Protein AF-A0A929SFA1-F1 (afdb_monomer_lite)

Secondary structure (DSSP, 8-state):
-HHHHHHHHHHHHHHHHH--S-HHHHHHHHHHHHHHHHHHHHHHHHSS--HHHHHHHHHHHHHHSGGGSSHHHHHHH-TTHHHHHHHHHHHHGGGG--SHHHHHHHHHHHHHHHGGGGSSSPPPHHHHHHHHHHHHHHTHHHHHHHHHH--SS--S--TT-TT---TT---SSS-HHHHHHHHHHHHHHHHHHHHHHHHHHHHHHTTS----TT-TT--SS---TTHHHHHHHHHHHHHHHHHS--

Sequence (246 aa):
MEERLKLSLERIKEIPSELQVSPQFHRFFSSVSVFFQRSLALYEREGHFRKKEMEGYISEVERSCEKYCFPREAGEENTLGDILSVLLYHSLGIVYETEEVSLCRTAELFISVYLPFLEESLPKRQVLQDILYSHFYDYSVSFFQEWKEKEVPFQLHNPLFPLYAPEGKQSPFFTEEYELAHRNDLALFFGSRFFSHIIQFFEKQEGRESLDPKKPGRSFFYPSSHAICLNAHQTKLLEEFFHGNS

pLDDT: mean 73.37, std 20.56, range [32.91, 97.38]

Structure (mmCIF, N/CA/C/O backbone):
data_AF-A0A929SFA1-F1
#
_entry.id   AF-A0A929SFA1-F1
#
loop_
_atom_site.group_PDB
_atom_site.id
_atom_site.type_symbol
_atom_site.label_atom_id
_atom_site.label_alt_id
_atom_site.label_comp_id
_atom_site.label_asym_id
_atom_site.label_entity_id
_atom_site.label_seq_id
_atom_site.pdbx_PDB_ins_code
_atom_site.Cartn_x
_atom_site.Cartn_y
_atom_site.Cartn_z
_atom_site.occupancy
_atom_site.B_iso_or_equiv
_atom_site.auth_seq_id
_atom_site.auth_comp_id
_atom_site.auth_asym_id
_atom_site.auth_atom_id
_atom_site.pdbx_PDB_model_num
ATOM 1 N N . MET A 1 1 ? -5.886 10.049 -16.200 1.00 68.38 1 MET A N 1
ATOM 2 C CA . MET A 1 1 ? -5.180 9.427 -15.062 1.00 68.38 1 MET A CA 1
ATOM 3 C C . MET A 1 1 ? -4.929 10.471 -13.991 1.00 68.38 1 MET A C 1
ATOM 5 O O . MET A 1 1 ? -5.354 10.242 -12.869 1.00 68.38 1 MET A O 1
ATOM 9 N N . GLU A 1 2 ? -4.454 11.650 -14.390 1.00 71.81 2 GLU A N 1
ATOM 10 C CA . GLU A 1 2 ? -4.258 12.823 -13.526 1.00 71.81 2 GLU A CA 1
ATOM 11 C C . GLU A 1 2 ? -5.480 13.146 -12.650 1.00 71.81 2 GLU A C 1
ATOM 13 O O . GLU A 1 2 ? -5.383 13.274 -11.431 1.00 71.81 2 GLU A O 1
ATOM 18 N N . GLU A 1 3 ? -6.675 13.153 -13.248 1.00 82.25 3 GLU A N 1
ATOM 19 C CA . GLU A 1 3 ? -7.931 13.390 -12.526 1.00 82.25 3 GLU A CA 1
ATOM 20 C C . GLU A 1 3 ? -8.251 12.300 -11.485 1.00 82.25 3 GLU A C 1
ATOM 22 O O . GLU A 1 3 ? -8.740 12.612 -10.402 1.00 82.25 3 GLU A O 1
ATOM 27 N N . ARG A 1 4 ? -7.918 11.029 -11.756 1.00 85.62 4 ARG A N 1
ATOM 28 C CA . ARG A 1 4 ? -8.143 9.918 -10.810 1.00 85.62 4 ARG A CA 1
ATOM 29 C C . ARG A 1 4 ? -7.203 10.005 -9.614 1.00 85.62 4 ARG A C 1
ATOM 31 O O . ARG A 1 4 ? -7.665 9.894 -8.483 1.00 85.62 4 ARG A O 1
ATOM 38 N N . LEU A 1 5 ? -5.913 10.257 -9.850 1.00 86.69 5 LEU A N 1
ATOM 39 C CA . LEU A 1 5 ? -4.944 10.429 -8.767 1.00 86.69 5 LEU A CA 1
ATOM 40 C C . LEU A 1 5 ? -5.327 11.618 -7.880 1.00 86.69 5 LEU A C 1
ATOM 42 O O . LEU A 1 5 ? -5.295 11.510 -6.655 1.00 86.69 5 LEU A O 1
ATOM 46 N N . LYS A 1 6 ? -5.757 12.728 -8.488 1.00 88.06 6 LYS A N 1
ATOM 47 C CA . LYS A 1 6 ? -6.231 13.903 -7.758 1.00 88.06 6 LYS A CA 1
ATOM 48 C C . LYS A 1 6 ? -7.456 13.596 -6.897 1.00 88.06 6 LYS A C 1
ATOM 50 O O . LYS A 1 6 ? -7.473 13.971 -5.730 1.00 88.06 6 LYS A O 1
ATOM 55 N N . LEU A 1 7 ? -8.452 12.890 -7.434 1.00 90.44 7 LEU A N 1
ATOM 56 C CA . LEU A 1 7 ? -9.633 12.473 -6.666 1.00 90.44 7 LEU A CA 1
ATOM 57 C C . LEU A 1 7 ? -9.256 11.566 -5.486 1.00 90.44 7 LEU A C 1
ATOM 59 O O . LEU A 1 7 ? -9.738 11.779 -4.374 1.00 90.44 7 LEU A O 1
ATOM 63 N N . SER A 1 8 ? -8.351 10.607 -5.703 1.00 90.50 8 SER A N 1
ATOM 64 C CA . SER A 1 8 ? -7.813 9.764 -4.631 1.00 90.50 8 SER A CA 1
ATOM 65 C C . SER A 1 8 ? -7.116 10.598 -3.554 1.00 90.50 8 SER A C 1
ATOM 67 O O . SER A 1 8 ? -7.324 10.384 -2.362 1.00 90.50 8 SER A O 1
ATOM 69 N N . LEU A 1 9 ? -6.333 11.601 -3.951 1.00 89.19 9 LEU A N 1
ATOM 70 C CA . LEU A 1 9 ? -5.655 12.503 -3.024 1.00 89.19 9 LEU A CA 1
ATOM 71 C C . LEU A 1 9 ? -6.614 13.371 -2.213 1.00 89.19 9 LEU A C 1
ATOM 73 O O . LEU A 1 9 ? -6.405 13.520 -1.010 1.00 89.19 9 LEU A O 1
ATOM 77 N N . GLU A 1 10 ? -7.653 13.929 -2.835 1.00 92.06 10 GLU A N 1
ATOM 78 C CA . GLU A 1 10 ? -8.679 14.678 -2.102 1.00 92.06 10 GLU A CA 1
ATOM 79 C C . GLU A 1 10 ? -9.362 13.788 -1.063 1.00 92.06 10 GLU A C 1
ATOM 81 O O . GLU A 1 10 ? -9.485 14.188 0.092 1.00 92.06 10 GLU A O 1
ATOM 86 N N . ARG A 1 11 ? -9.673 12.535 -1.413 1.00 93.81 11 ARG A N 1
ATOM 87 C CA . ARG A 1 11 ? -10.218 11.577 -0.447 1.00 93.81 11 ARG A CA 1
ATOM 88 C C . ARG A 1 11 ? -9.243 11.285 0.697 1.00 93.81 11 ARG A C 1
ATOM 90 O O . ARG A 1 11 ? -9.639 11.290 1.858 1.00 93.81 11 ARG A O 1
ATOM 97 N N . ILE A 1 12 ? -7.962 11.064 0.394 1.00 93.00 12 ILE A N 1
ATOM 98 C CA . ILE A 1 12 ? -6.921 10.787 1.400 1.00 93.00 12 ILE A CA 1
ATOM 99 C C . ILE A 1 12 ? -6.730 11.964 2.373 1.00 93.00 12 ILE A C 1
ATOM 101 O O . ILE A 1 12 ? -6.379 11.752 3.537 1.00 93.00 12 ILE A O 1
ATOM 105 N N . LYS A 1 13 ? -6.964 13.208 1.936 1.00 92.19 13 LYS A N 1
ATOM 106 C CA . LYS A 1 13 ? -6.874 14.395 2.806 1.00 92.19 13 LYS A CA 1
ATOM 107 C C . LYS A 1 13 ? -7.897 14.390 3.936 1.00 92.19 13 LYS A C 1
ATOM 109 O O . LYS A 1 13 ? -7.599 14.910 5.009 1.00 92.19 13 LYS A O 1
ATOM 114 N N . GLU A 1 14 ? -9.065 13.802 3.714 1.00 91.12 14 GLU A N 1
ATOM 115 C CA . GLU A 1 14 ? -10.170 13.797 4.677 1.00 91.12 14 GLU A CA 1
ATOM 116 C C . GLU A 1 14 ? -9.963 12.754 5.792 1.00 91.12 14 GLU A C 1
ATOM 118 O O . GLU A 1 14 ? -10.364 12.979 6.938 1.00 91.12 14 GLU A O 1
ATOM 123 N N . ILE A 1 15 ? -9.239 11.666 5.503 1.00 91.19 15 ILE A N 1
ATOM 124 C CA . ILE A 1 15 ? -9.066 10.489 6.378 1.00 91.19 15 ILE A CA 1
ATOM 125 C C . ILE A 1 15 ? -8.660 10.821 7.824 1.00 91.19 15 ILE A C 1
ATOM 127 O O . ILE A 1 15 ? -9.294 10.293 8.746 1.00 91.19 15 ILE A O 1
ATOM 131 N N . PRO A 1 16 ? -7.658 11.690 8.093 1.00 86.75 16 PRO A N 1
ATOM 132 C CA . PRO A 1 16 ? -7.252 11.980 9.469 1.00 86.75 16 PRO A CA 1
ATOM 133 C C . PRO A 1 16 ? -8.372 12.571 10.338 1.00 86.75 16 PRO A C 1
ATOM 135 O O . PRO A 1 16 ? -8.321 12.453 11.565 1.00 86.75 16 PRO A O 1
ATOM 138 N N . SER A 1 17 ? -9.374 13.202 9.713 1.00 84.62 17 SER A N 1
ATOM 139 C CA . SER A 1 17 ? -10.497 13.858 10.390 1.00 84.62 17 SER A CA 1
ATOM 140 C C . SER A 1 17 ? -11.717 12.952 10.620 1.00 84.62 17 SER A C 1
ATOM 142 O O . SER A 1 17 ? -12.538 13.260 11.482 1.00 84.62 17 SER A O 1
ATOM 144 N N . GLU A 1 18 ? -11.815 11.820 9.918 1.00 81.88 18 GLU A N 1
ATOM 145 C CA . GLU A 1 18 ? -13.029 10.986 9.869 1.00 81.88 18 GLU A CA 1
ATOM 146 C C . GLU A 1 18 ? -13.031 9.805 10.850 1.00 81.88 18 GLU A C 1
ATOM 148 O O . GLU A 1 18 ? -14.078 9.407 11.359 1.00 81.88 18 GLU A O 1
ATOM 153 N N . LEU A 1 19 ? -11.865 9.232 11.151 1.00 65.12 19 LEU A N 1
ATOM 154 C CA . LEU A 1 19 ? -11.740 7.992 11.930 1.00 65.12 19 LEU A CA 1
ATOM 155 C C . LEU A 1 19 ? -11.871 8.221 13.458 1.00 65.12 19 LEU A C 1
ATOM 157 O O . LEU A 1 19 ? -10.946 7.984 14.225 1.00 65.12 19 LEU A O 1
ATOM 161 N N . GLN A 1 20 ? -13.029 8.668 13.942 1.00 58.56 20 GLN A N 1
ATOM 162 C CA . GLN A 1 20 ? -13.264 8.885 15.386 1.00 58.56 20 GLN A CA 1
ATOM 163 C C . GLN A 1 20 ? -13.655 7.599 16.154 1.00 58.56 20 GLN A C 1
ATOM 165 O O . GLN A 1 20 ? -13.614 7.581 17.382 1.00 58.56 20 GLN A O 1
ATOM 170 N N . VAL A 1 21 ? -14.022 6.511 15.460 1.00 53.97 21 VAL A N 1
ATOM 171 C CA . VAL A 1 21 ? -14.708 5.342 16.063 1.00 53.97 21 VAL A CA 1
ATOM 172 C C . VAL A 1 21 ? -13.756 4.211 16.498 1.00 53.97 21 VAL A C 1
ATOM 174 O O . VAL A 1 21 ? -14.087 3.440 17.397 1.00 53.97 21 VAL A O 1
ATOM 177 N N . SER A 1 22 ? -12.539 4.122 15.943 1.00 63.66 22 SER A N 1
ATOM 178 C CA . SER A 1 22 ? -11.557 3.085 16.314 1.00 63.66 22 SER A CA 1
ATOM 179 C C . SER A 1 22 ? -10.136 3.652 16.456 1.00 63.66 22 SER A C 1
ATOM 181 O O . SER A 1 22 ? -9.403 3.749 15.465 1.00 63.66 22 SER A O 1
ATOM 183 N N . PRO A 1 23 ? -9.695 3.994 17.685 1.00 68.94 23 PRO A N 1
ATOM 184 C CA . PRO A 1 23 ? -8.387 4.613 17.921 1.00 68.94 23 PRO A CA 1
ATOM 185 C C . PRO A 1 23 ? -7.203 3.779 17.412 1.00 68.94 23 PRO A C 1
ATOM 187 O O . PRO A 1 23 ? -6.180 4.332 17.010 1.00 68.94 23 PRO A O 1
ATOM 190 N N . GLN A 1 24 ? -7.340 2.446 17.405 1.00 74.44 24 GLN A N 1
ATOM 191 C CA . GLN A 1 24 ? -6.259 1.536 17.013 1.00 74.44 24 GLN A CA 1
ATOM 192 C C . GLN A 1 24 ? -5.923 1.607 15.516 1.00 74.44 24 GLN A C 1
ATOM 194 O O . GLN A 1 24 ? -4.755 1.490 15.146 1.00 74.44 24 GLN A O 1
ATOM 199 N N . PHE A 1 25 ? -6.929 1.819 14.662 1.00 87.81 25 PHE A N 1
ATOM 200 C CA . PHE A 1 25 ? -6.758 1.922 13.211 1.00 87.81 25 PHE A CA 1
ATOM 201 C C . PHE A 1 25 ? -6.671 3.380 12.747 1.00 87.81 25 PHE A C 1
ATOM 203 O O . PHE A 1 25 ? -6.031 3.651 11.732 1.00 87.81 25 PHE A O 1
ATOM 210 N N . HIS A 1 26 ? -7.222 4.328 13.523 1.00 88.06 26 HIS A N 1
ATOM 211 C CA . HIS A 1 26 ? -7.073 5.770 13.277 1.00 88.06 26 HIS A CA 1
ATOM 212 C C . HIS A 1 26 ? -5.614 6.169 13.095 1.00 88.06 26 HIS A C 1
ATOM 214 O O . HIS A 1 26 ? -5.284 6.811 12.098 1.00 88.06 26 HIS A O 1
ATOM 220 N N . ARG A 1 27 ? -4.729 5.736 14.004 1.00 91.12 27 ARG A N 1
ATOM 221 C CA . ARG A 1 27 ? -3.300 6.065 13.923 1.00 91.12 27 ARG A CA 1
ATOM 222 C C . ARG A 1 27 ? -2.673 5.556 12.626 1.00 91.12 27 ARG A C 1
ATOM 224 O O . ARG A 1 27 ? -1.988 6.323 11.961 1.00 91.12 27 ARG A O 1
ATOM 231 N N . PHE A 1 28 ? -2.952 4.307 12.252 1.00 94.12 28 PHE A N 1
ATOM 232 C CA . PHE A 1 28 ? -2.443 3.700 11.021 1.00 94.12 28 PHE A CA 1
ATOM 233 C C . PHE A 1 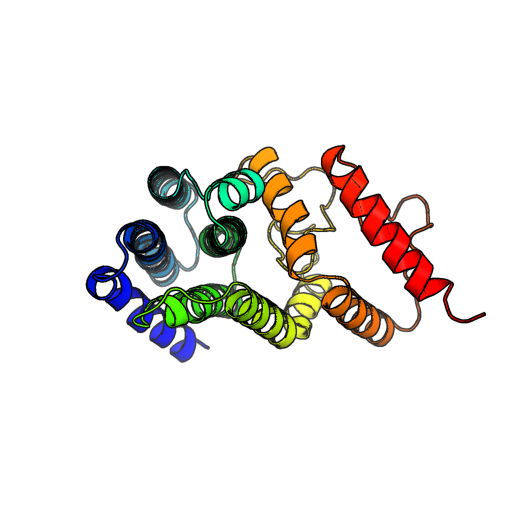28 ? -2.866 4.502 9.784 1.00 94.12 28 PHE A C 1
ATOM 235 O O . PHE A 1 28 ? -2.023 5.039 9.065 1.00 94.12 28 PHE A O 1
ATOM 242 N N . PHE A 1 29 ? -4.176 4.650 9.568 1.00 95.31 29 PHE A N 1
ATOM 243 C CA . PHE A 1 29 ? -4.696 5.312 8.373 1.00 95.31 29 PHE A CA 1
ATOM 244 C C . PHE A 1 29 ? -4.333 6.798 8.338 1.00 95.31 29 PHE A C 1
ATOM 246 O O . PHE A 1 29 ? -4.004 7.314 7.274 1.00 95.31 29 PHE A O 1
ATOM 253 N N . SER A 1 30 ? -4.304 7.484 9.483 1.00 94.00 30 SER A N 1
ATOM 254 C CA . SER A 1 30 ? -3.878 8.887 9.547 1.00 94.00 30 SER A CA 1
ATOM 255 C C . SER A 1 30 ? -2.407 9.051 9.175 1.00 94.00 30 SER A C 1
ATOM 257 O O . SER A 1 30 ? -2.076 9.913 8.361 1.00 94.00 30 SER A O 1
ATOM 259 N N . SER A 1 31 ? -1.520 8.216 9.727 1.00 95.38 31 SER A N 1
ATOM 260 C CA . SER A 1 31 ? -0.085 8.273 9.431 1.00 95.38 31 SER A CA 1
ATOM 261 C C . SER A 1 31 ? 0.205 7.992 7.959 1.00 95.38 31 SER A C 1
ATOM 263 O O . SER A 1 31 ? 0.943 8.751 7.330 1.00 95.38 31 SER A O 1
ATOM 265 N N . VAL A 1 32 ? -0.423 6.963 7.388 1.00 97.06 32 VAL A N 1
ATOM 266 C CA . VAL A 1 32 ? -0.256 6.626 5.968 1.00 97.06 32 VAL A CA 1
ATOM 267 C C . VAL A 1 32 ? -0.870 7.704 5.060 1.00 97.06 32 VAL A C 1
ATOM 269 O O . VAL A 1 32 ? -0.273 8.073 4.051 1.00 97.06 32 VAL A O 1
ATOM 272 N N . SER A 1 33 ? -1.999 8.306 5.446 1.00 96.56 33 SER A N 1
ATOM 273 C CA . SER A 1 33 ? -2.608 9.412 4.688 1.00 96.56 33 SER A CA 1
ATOM 274 C C . SER A 1 33 ? -1.708 10.644 4.634 1.00 96.56 33 SER A C 1
ATOM 276 O O . SER A 1 33 ? -1.520 11.232 3.570 1.00 96.56 33 SER A O 1
ATOM 278 N N . VAL A 1 34 ? -1.106 11.022 5.766 1.00 95.88 34 VAL A N 1
ATOM 279 C CA . VAL A 1 34 ? -0.142 12.132 5.825 1.00 95.88 34 VAL A CA 1
ATOM 280 C C . VAL A 1 34 ? 1.085 11.832 4.963 1.00 95.88 34 VAL A C 1
ATOM 282 O O . VAL A 1 34 ? 1.593 12.730 4.288 1.00 95.88 34 VAL A O 1
ATOM 285 N N . PHE A 1 35 ? 1.541 10.579 4.940 1.00 97.31 35 PHE A N 1
ATOM 286 C CA . PHE A 1 35 ? 2.622 10.151 4.061 1.00 97.31 35 PHE A CA 1
ATOM 287 C C . PHE A 1 35 ? 2.272 10.326 2.583 1.00 97.31 35 PHE A C 1
ATOM 289 O O . PHE A 1 35 ? 3.045 10.965 1.868 1.00 97.31 35 PHE A O 1
ATOM 296 N N . PHE A 1 36 ? 1.106 9.856 2.130 1.00 97.00 36 PHE A N 1
ATOM 297 C CA . PHE A 1 36 ? 0.664 10.066 0.747 1.00 97.00 36 PHE A CA 1
ATOM 298 C C . PHE A 1 36 ? 0.592 11.551 0.396 1.00 97.00 36 PHE A C 1
ATOM 300 O O . PHE A 1 36 ? 1.128 11.959 -0.631 1.00 97.00 36 PHE A O 1
ATOM 307 N N . GLN A 1 37 ? 0.002 12.372 1.269 1.00 95.06 37 GLN A N 1
ATOM 308 C CA . GLN A 1 37 ? -0.114 13.814 1.043 1.00 95.06 37 GLN A CA 1
ATOM 309 C C . GLN A 1 37 ? 1.255 14.479 0.857 1.00 95.06 37 GLN A C 1
ATOM 311 O O . GLN A 1 37 ? 1.444 15.248 -0.084 1.00 95.06 37 GLN A O 1
ATOM 316 N N . ARG A 1 38 ? 2.228 14.179 1.727 1.00 95.62 38 ARG A N 1
ATOM 317 C CA . ARG A 1 38 ? 3.574 14.772 1.645 1.00 95.62 38 ARG A CA 1
ATOM 318 C C . ARG A 1 38 ? 4.359 14.259 0.443 1.00 95.62 38 ARG A C 1
ATOM 320 O O . ARG A 1 38 ? 5.003 15.047 -0.245 1.00 95.62 38 ARG A O 1
ATOM 327 N N . SER A 1 39 ? 4.294 12.956 0.193 1.00 94.50 39 SER A N 1
ATOM 328 C CA . SER A 1 39 ? 5.063 12.298 -0.866 1.00 94.50 39 SER A CA 1
ATOM 329 C C . SER A 1 39 ? 4.555 12.700 -2.244 1.00 94.50 39 SER A C 1
ATOM 331 O O . SER A 1 39 ? 5.342 13.066 -3.110 1.00 94.50 39 SER A O 1
ATOM 333 N N . LEU A 1 40 ? 3.238 12.713 -2.448 1.00 92.06 40 LEU A N 1
ATOM 334 C CA . LEU A 1 40 ? 2.656 13.059 -3.741 1.00 92.06 40 LEU A CA 1
ATOM 335 C C . LEU A 1 40 ? 2.708 14.566 -4.015 1.00 92.06 40 LEU A C 1
ATOM 337 O O . LEU A 1 40 ? 2.936 14.944 -5.156 1.00 92.06 40 LEU A O 1
ATOM 341 N N . ALA A 1 41 ? 2.638 15.427 -2.992 1.00 92.56 41 ALA A N 1
ATOM 342 C CA . ALA A 1 41 ? 2.927 16.854 -3.168 1.00 92.56 41 ALA A CA 1
ATOM 343 C C . ALA A 1 41 ? 4.399 17.114 -3.551 1.00 92.56 41 ALA A C 1
ATOM 345 O O . ALA A 1 41 ? 4.697 18.048 -4.297 1.00 92.56 41 ALA A O 1
ATOM 346 N N . LEU A 1 42 ? 5.334 16.301 -3.041 1.00 92.12 42 LEU A N 1
ATOM 347 C CA . LEU A 1 42 ? 6.735 16.336 -3.468 1.00 92.12 42 LEU A CA 1
ATOM 348 C C . LEU A 1 42 ? 6.865 15.903 -4.934 1.00 92.12 42 LEU A C 1
ATOM 350 O O . LEU A 1 42 ? 7.499 16.611 -5.714 1.00 92.12 42 LEU A O 1
ATOM 354 N N . TYR A 1 43 ? 6.229 14.791 -5.307 1.00 90.19 43 TYR A N 1
ATOM 355 C CA . TYR A 1 43 ? 6.231 14.284 -6.678 1.00 90.19 43 TYR A CA 1
ATOM 356 C C . TYR A 1 43 ? 5.589 15.272 -7.663 1.00 90.19 43 TYR A C 1
ATOM 358 O O . TYR A 1 43 ? 6.180 15.551 -8.696 1.00 90.19 43 TYR A O 1
ATOM 366 N N . GLU A 1 44 ? 4.444 15.877 -7.340 1.00 89.69 44 GLU A N 1
ATOM 367 C CA . GLU A 1 44 ? 3.777 16.878 -8.191 1.00 89.69 44 GLU A CA 1
ATOM 368 C C . GLU A 1 44 ? 4.665 18.110 -8.427 1.00 89.69 44 GLU A C 1
ATOM 370 O O . GLU A 1 44 ? 4.738 18.638 -9.536 1.00 89.69 44 GLU A O 1
ATOM 375 N N . ARG A 1 45 ? 5.392 18.552 -7.393 1.00 89.81 45 ARG A N 1
ATOM 376 C CA . ARG A 1 45 ? 6.297 19.703 -7.496 1.00 89.81 45 ARG A CA 1
ATOM 377 C C . ARG A 1 45 ? 7.569 19.395 -8.290 1.00 89.81 45 ARG A C 1
ATOM 379 O O . ARG A 1 45 ? 8.111 20.301 -8.921 1.00 89.81 45 ARG A O 1
ATOM 386 N N . GLU A 1 46 ? 8.095 18.175 -8.197 1.00 89.88 46 GLU A N 1
ATOM 387 C CA . GLU A 1 46 ? 9.469 17.859 -8.627 1.00 89.88 46 GLU A CA 1
ATOM 388 C C . GLU A 1 46 ? 9.560 16.799 -9.734 1.00 89.88 46 GLU A C 1
ATOM 390 O O . GLU A 1 46 ? 10.630 16.604 -10.311 1.00 89.88 46 GLU A O 1
ATOM 395 N N . GLY A 1 47 ? 8.463 16.113 -10.045 1.00 86.50 47 GLY A N 1
ATOM 396 C CA . GLY A 1 47 ? 8.381 15.009 -11.007 1.00 86.50 47 GLY A CA 1
ATOM 397 C C . GLY A 1 47 ? 9.065 13.713 -10.557 1.00 86.50 47 GLY A C 1
ATOM 398 O O . GLY A 1 47 ? 9.118 12.757 -11.324 1.00 86.50 47 GLY A O 1
ATOM 399 N N . HIS A 1 48 ? 9.637 13.673 -9.350 1.00 86.00 48 HIS A N 1
ATOM 400 C CA . HIS A 1 48 ? 10.322 12.506 -8.794 1.00 86.00 48 HIS A CA 1
ATOM 401 C C . HIS A 1 48 ? 10.389 12.573 -7.264 1.00 86.00 48 HIS A C 1
ATOM 403 O O . HIS A 1 48 ? 10.262 13.640 -6.660 1.00 86.00 48 HIS A O 1
ATOM 409 N N . PHE A 1 49 ? 10.637 11.428 -6.627 1.00 88.88 49 PHE A N 1
ATOM 410 C CA . PHE A 1 49 ? 10.879 11.362 -5.189 1.00 88.88 49 PHE A CA 1
ATOM 411 C C . PHE A 1 49 ? 12.338 11.663 -4.845 1.00 88.88 49 PHE A C 1
ATOM 413 O O . PHE A 1 49 ? 13.265 11.104 -5.435 1.00 88.88 49 PHE A O 1
ATOM 420 N N . ARG A 1 50 ? 12.556 12.500 -3.825 1.00 89.75 50 ARG A N 1
ATOM 421 C CA . ARG A 1 50 ? 13.891 12.742 -3.269 1.00 89.75 50 ARG A CA 1
ATOM 422 C C . ARG A 1 50 ? 14.182 11.782 -2.129 1.00 89.75 50 ARG A C 1
ATOM 424 O O . ARG A 1 50 ? 13.432 11.713 -1.158 1.00 89.75 50 ARG A O 1
ATOM 431 N N . LYS A 1 51 ? 15.311 11.076 -2.232 1.00 89.50 51 LYS A N 1
ATOM 432 C CA . LYS A 1 51 ? 15.666 9.997 -1.305 1.00 89.50 51 LYS A CA 1
ATOM 433 C C . LYS A 1 51 ? 15.621 10.429 0.166 1.00 89.50 51 LYS A C 1
ATOM 435 O O . LYS A 1 51 ? 14.950 9.787 0.961 1.00 89.50 51 LYS A O 1
ATOM 440 N N . LYS A 1 52 ? 16.291 11.533 0.509 1.00 93.06 52 LYS A N 1
ATOM 441 C CA . LYS A 1 52 ? 16.427 12.004 1.896 1.00 93.06 52 LYS A CA 1
ATOM 442 C C . LYS A 1 52 ? 15.080 12.365 2.534 1.00 93.06 52 LYS A C 1
ATOM 444 O O . LYS A 1 52 ? 14.843 12.061 3.699 1.00 93.06 52 LYS A O 1
ATOM 449 N N . GLU A 1 53 ? 14.207 13.033 1.787 1.00 95.12 53 GLU A N 1
ATOM 450 C CA . GLU A 1 53 ? 12.859 13.371 2.240 1.00 95.12 53 GLU A CA 1
ATOM 451 C C . GLU A 1 53 ? 12.014 12.118 2.441 1.00 95.12 53 GLU A C 1
ATOM 453 O O . GLU A 1 53 ? 11.376 11.981 3.484 1.00 95.12 53 GLU A O 1
ATOM 458 N N . MET A 1 54 ? 12.060 11.190 1.483 1.00 94.75 54 MET A N 1
ATOM 459 C CA . MET A 1 54 ? 11.316 9.938 1.573 1.00 94.75 54 MET A CA 1
ATOM 460 C C . MET A 1 54 ? 11.785 9.062 2.733 1.00 94.75 54 MET A C 1
ATOM 462 O O . MET A 1 54 ? 10.939 8.545 3.451 1.00 94.75 54 MET A O 1
ATOM 466 N N . GLU A 1 55 ? 13.093 8.951 2.988 1.00 94.25 55 GLU A N 1
ATOM 467 C CA . GLU A 1 55 ? 13.627 8.255 4.172 1.00 94.25 55 GLU A CA 1
ATOM 468 C C . GLU A 1 55 ? 13.060 8.842 5.474 1.00 94.25 55 GLU A C 1
ATOM 470 O O . GLU A 1 55 ? 12.673 8.103 6.383 1.00 94.25 55 GLU A O 1
ATOM 475 N N . GLY A 1 56 ? 12.962 10.174 5.553 1.00 96.75 56 GLY A N 1
ATOM 476 C CA . GLY A 1 56 ? 12.350 10.864 6.686 1.00 96.75 56 GLY A CA 1
ATOM 477 C C . GLY A 1 56 ? 10.861 10.544 6.835 1.00 96.75 56 GLY A C 1
ATOM 478 O O . GLY A 1 56 ? 10.415 10.191 7.926 1.00 96.75 56 GLY A O 1
ATOM 479 N N . TYR A 1 57 ? 10.098 10.619 5.742 1.00 97.38 57 TYR A N 1
ATOM 480 C CA . TYR A 1 57 ? 8.663 10.325 5.754 1.00 97.38 57 TYR A CA 1
ATOM 481 C C . TYR A 1 57 ? 8.378 8.854 6.081 1.00 97.38 57 TYR A C 1
ATOM 483 O O . TYR A 1 57 ? 7.502 8.585 6.898 1.00 97.38 57 TYR A O 1
ATOM 491 N N . ILE A 1 58 ? 9.146 7.918 5.517 1.00 96.12 58 ILE A N 1
ATOM 492 C CA . ILE A 1 58 ? 9.066 6.483 5.823 1.00 96.12 58 ILE A CA 1
ATOM 493 C C . ILE A 1 58 ? 9.327 6.253 7.313 1.00 96.12 58 ILE A C 1
ATOM 495 O O . ILE A 1 58 ? 8.480 5.680 7.994 1.00 96.12 58 ILE A O 1
ATOM 499 N N . SER A 1 59 ? 10.429 6.790 7.847 1.00 96.12 59 SER A N 1
ATOM 500 C CA . SER A 1 59 ? 10.801 6.616 9.260 1.00 96.12 59 SER A CA 1
ATOM 501 C C . SER A 1 59 ? 9.725 7.125 10.230 1.00 96.12 59 SER A C 1
ATOM 503 O O . SER A 1 59 ? 9.530 6.569 11.314 1.00 96.12 59 SER A O 1
ATOM 505 N N . GLU A 1 60 ? 9.028 8.210 9.878 1.00 96.88 60 GLU A N 1
ATOM 506 C CA . GLU A 1 60 ? 7.910 8.737 10.670 1.00 96.88 60 GLU A CA 1
ATOM 507 C C . GLU A 1 60 ? 6.698 7.795 10.668 1.00 96.88 60 GLU A C 1
ATOM 509 O O . GLU A 1 60 ? 6.073 7.591 11.719 1.00 96.88 60 GLU A O 1
ATOM 514 N N . VAL A 1 61 ? 6.371 7.211 9.511 1.00 96.62 61 VAL A N 1
ATOM 515 C CA . VAL A 1 61 ? 5.259 6.262 9.383 1.00 96.62 61 VAL A CA 1
ATOM 516 C C . VAL A 1 61 ? 5.582 4.951 10.080 1.00 96.62 61 VAL A C 1
ATOM 518 O O . VAL A 1 61 ? 4.751 4.495 10.860 1.00 96.62 61 VAL A O 1
ATOM 521 N N . GLU A 1 62 ? 6.769 4.381 9.871 1.00 94.50 62 GLU A N 1
ATOM 522 C CA . GLU A 1 62 ? 7.197 3.130 10.510 1.00 94.50 62 GLU A CA 1
ATOM 523 C C . GLU A 1 62 ? 7.151 3.245 12.034 1.00 94.50 62 GLU A C 1
ATOM 525 O O . GLU A 1 62 ? 6.587 2.389 12.705 1.00 94.50 62 GLU A O 1
ATOM 530 N N . ARG A 1 63 ? 7.625 4.363 12.600 1.00 95.31 63 ARG A N 1
ATOM 531 C CA . ARG A 1 63 ? 7.502 4.619 14.045 1.00 95.31 63 ARG A CA 1
ATOM 532 C C . ARG A 1 63 ? 6.045 4.736 14.497 1.00 95.31 63 ARG A C 1
ATOM 534 O O . ARG A 1 63 ? 5.698 4.389 15.624 1.00 95.31 63 ARG A O 1
ATOM 541 N N . SER A 1 64 ? 5.181 5.286 13.650 1.00 93.94 64 SER A N 1
ATOM 542 C CA . SER A 1 64 ? 3.762 5.446 13.974 1.00 93.94 64 SER A CA 1
ATOM 543 C C . SER A 1 64 ? 2.969 4.148 13.836 1.00 93.94 64 SER A C 1
ATOM 545 O O . SER A 1 64 ? 1.969 3.972 14.533 1.00 93.94 64 SER A O 1
ATOM 547 N N . CYS A 1 65 ? 3.439 3.250 12.975 1.00 94.44 65 CYS A N 1
ATOM 548 C CA . CYS A 1 65 ? 2.801 1.999 12.592 1.00 94.44 65 CYS A CA 1
ATOM 549 C C . CYS A 1 65 ? 3.656 0.784 12.976 1.00 94.44 65 CYS A C 1
ATOM 551 O O . CYS A 1 65 ? 3.546 -0.243 12.321 1.00 94.44 65 CYS A O 1
ATOM 553 N N . GLU A 1 66 ? 4.477 0.880 14.029 1.00 94.12 66 GLU A N 1
ATOM 554 C CA . GLU A 1 66 ? 5.507 -0.120 14.372 1.00 94.12 66 GLU A CA 1
ATOM 555 C C . GLU A 1 66 ? 4.960 -1.556 14.447 1.00 94.12 66 GLU A C 1
ATOM 557 O O . GLU A 1 66 ? 5.587 -2.501 13.979 1.00 94.12 66 GLU A O 1
ATOM 562 N N . LYS A 1 67 ? 3.728 -1.697 14.945 1.00 93.19 67 LYS A N 1
ATOM 563 C CA . LYS A 1 67 ? 2.996 -2.964 15.087 1.00 93.19 67 LYS A CA 1
ATOM 564 C C . LYS A 1 67 ? 2.582 -3.610 13.766 1.00 93.19 67 LYS A C 1
ATOM 566 O O . LYS A 1 67 ? 2.144 -4.750 13.757 1.00 93.19 67 LYS A O 1
ATOM 571 N N . TYR A 1 68 ? 2.663 -2.863 12.672 1.00 93.00 68 TYR A N 1
ATOM 572 C CA . TYR A 1 68 ? 2.292 -3.276 11.323 1.00 93.00 68 TYR A CA 1
ATOM 573 C C . TYR A 1 68 ? 3.513 -3.338 10.398 1.00 93.00 68 TYR A C 1
ATOM 575 O O . TYR A 1 68 ? 3.360 -3.601 9.210 1.00 93.00 68 TYR A O 1
ATOM 583 N N . CYS A 1 69 ? 4.727 -3.093 10.903 1.00 91.69 69 CYS A N 1
ATOM 584 C CA . CYS A 1 69 ? 5.935 -3.146 10.081 1.00 91.69 69 CYS A CA 1
ATOM 585 C C . CYS A 1 69 ? 6.304 -4.566 9.654 1.00 91.69 69 CYS A C 1
ATOM 587 O O . CYS A 1 69 ? 7.041 -4.704 8.691 1.00 91.69 69 CYS A O 1
ATOM 589 N N . PHE A 1 70 ? 5.822 -5.602 10.341 1.00 88.50 70 PHE A N 1
ATOM 590 C CA . PHE A 1 70 ? 6.065 -6.982 9.941 1.00 88.50 70 PHE A CA 1
ATOM 591 C C . PHE A 1 70 ? 4.764 -7.789 9.992 1.00 88.50 70 PHE A C 1
ATOM 593 O O . PHE A 1 70 ? 4.064 -7.759 11.009 1.00 88.50 70 PHE A O 1
ATOM 600 N N . PRO A 1 71 ? 4.405 -8.481 8.899 1.00 85.00 71 PRO A N 1
ATOM 601 C CA . PRO A 1 71 ? 3.063 -9.029 8.724 1.00 85.00 71 PRO A CA 1
ATOM 602 C C . PRO A 1 71 ? 2.746 -10.175 9.684 1.00 85.00 71 PRO A C 1
ATOM 604 O O . PRO A 1 71 ? 1.629 -10.237 10.202 1.00 85.00 71 PRO A O 1
ATOM 607 N N . ARG A 1 72 ? 3.725 -11.024 10.009 1.00 83.19 72 ARG A N 1
ATOM 608 C CA . ARG A 1 72 ? 3.554 -12.106 10.983 1.00 83.19 72 ARG A CA 1
ATOM 609 C C . ARG A 1 72 ? 3.209 -11.568 12.371 1.00 83.19 72 ARG A C 1
ATOM 611 O O . ARG A 1 72 ? 2.189 -11.949 12.940 1.00 83.19 72 ARG A O 1
ATOM 618 N N . GLU A 1 73 ? 4.051 -10.693 12.904 1.00 86.50 73 GLU A N 1
ATOM 619 C CA . GLU A 1 73 ? 3.895 -10.082 14.223 1.00 86.50 73 GLU A CA 1
ATOM 620 C C . GLU A 1 73 ? 2.578 -9.298 14.292 1.00 86.50 73 GLU A C 1
ATOM 622 O O . GLU A 1 73 ? 1.817 -9.425 15.252 1.00 86.50 73 GLU A O 1
ATOM 627 N N . ALA A 1 74 ? 2.253 -8.562 13.226 1.00 89.94 74 ALA A N 1
ATOM 628 C CA . ALA A 1 74 ? 1.003 -7.824 13.121 1.00 89.94 74 ALA A CA 1
ATOM 629 C C . ALA A 1 74 ? -0.227 -8.748 13.160 1.00 89.94 74 ALA A C 1
ATOM 631 O O . ALA A 1 74 ? -1.217 -8.421 13.817 1.00 89.94 74 ALA A O 1
ATOM 632 N N . GLY A 1 75 ? -0.168 -9.898 12.481 1.00 86.44 75 GLY A N 1
ATOM 633 C CA . GLY A 1 75 ? -1.221 -10.918 12.477 1.00 86.44 75 GLY A CA 1
ATOM 634 C C . GLY A 1 75 ? -1.400 -11.629 13.821 1.00 86.44 75 GLY A C 1
ATOM 635 O O . GLY A 1 75 ? -2.523 -11.987 14.185 1.00 86.44 75 GLY A O 1
ATOM 636 N N . GLU A 1 76 ? -0.312 -11.8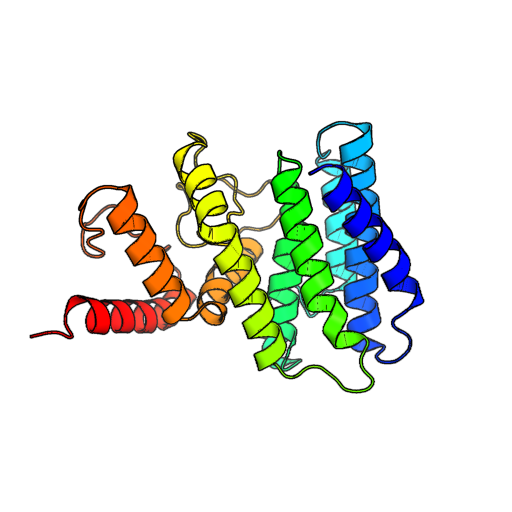14 14.573 1.00 85.56 76 GLU A N 1
ATOM 637 C CA . GLU A 1 76 ? -0.337 -12.369 15.932 1.00 85.56 76 GLU A CA 1
ATOM 638 C C . GLU A 1 76 ? -0.990 -11.389 16.930 1.00 85.56 76 GLU A C 1
ATOM 640 O O . GLU A 1 76 ? -1.742 -11.817 17.809 1.00 85.56 76 GLU A O 1
ATOM 645 N N . GLU A 1 77 ? -0.772 -10.077 16.773 1.00 87.00 77 GLU A N 1
ATOM 646 C CA . GLU A 1 77 ? -1.406 -9.043 17.609 1.00 87.00 77 GLU A CA 1
ATOM 647 C C . GLU A 1 77 ? -2.860 -8.733 17.217 1.00 87.00 77 GLU A C 1
ATOM 649 O O . GLU A 1 77 ? -3.687 -8.408 18.076 1.00 87.00 77 GLU A O 1
ATOM 654 N N . ASN A 1 78 ? -3.180 -8.771 15.922 1.00 86.38 78 ASN A N 1
ATOM 655 C CA . ASN A 1 78 ? -4.464 -8.341 15.379 1.00 86.38 78 ASN A CA 1
ATOM 656 C C . ASN A 1 78 ? -4.857 -9.204 14.175 1.00 86.38 78 ASN A C 1
ATOM 658 O O . ASN A 1 78 ? -4.099 -9.351 13.224 1.00 86.38 78 ASN A O 1
ATOM 662 N N . THR A 1 79 ? -6.097 -9.694 14.147 1.00 87.31 79 THR A N 1
ATOM 663 C CA . THR A 1 79 ? -6.602 -10.572 13.074 1.00 87.31 79 THR A CA 1
ATOM 664 C C . THR A 1 79 ? -6.647 -9.932 11.679 1.00 87.31 79 THR A C 1
ATOM 666 O O . THR A 1 79 ? -6.837 -10.642 10.686 1.00 87.31 79 THR A O 1
ATOM 669 N N . LEU A 1 80 ? -6.509 -8.606 11.598 1.00 90.25 80 LEU A N 1
ATOM 670 C CA . LEU A 1 80 ? -6.376 -7.822 10.368 1.00 90.25 80 LEU A CA 1
ATOM 671 C C . LEU A 1 80 ? -4.972 -7.210 10.209 1.00 90.25 80 LEU A C 1
ATOM 673 O O . LEU A 1 80 ? -4.720 -6.519 9.223 1.00 90.25 80 LEU A O 1
ATOM 677 N N . GLY A 1 81 ? -4.081 -7.383 11.187 1.00 90.81 81 GLY A N 1
ATOM 678 C CA . GLY A 1 81 ? -2.800 -6.683 11.249 1.00 90.81 81 GLY A CA 1
ATOM 679 C C . GLY A 1 81 ? -1.849 -7.077 10.127 1.00 90.81 81 GLY A C 1
ATOM 680 O O . GLY A 1 81 ? -1.185 -6.216 9.563 1.00 90.81 81 GLY A O 1
ATOM 681 N N . ASP A 1 82 ? -1.850 -8.346 9.741 1.00 86.38 82 ASP A N 1
ATOM 682 C CA . ASP A 1 82 ? -1.086 -8.875 8.611 1.00 86.38 82 ASP A CA 1
ATOM 683 C C . ASP A 1 82 ? -1.518 -8.243 7.266 1.00 86.38 82 ASP A C 1
ATOM 685 O O . ASP A 1 82 ? -0.679 -7.825 6.467 1.00 86.38 82 ASP A O 1
ATOM 689 N N . ILE A 1 83 ? -2.827 -8.060 7.053 1.00 88.50 83 ILE A N 1
ATOM 690 C CA . ILE A 1 83 ? -3.391 -7.340 5.896 1.00 88.50 83 ILE A CA 1
ATOM 691 C C . ILE A 1 83 ? -2.975 -5.864 5.915 1.00 88.50 83 ILE A C 1
ATOM 693 O O . ILE A 1 83 ? -2.617 -5.301 4.880 1.00 88.50 83 ILE A O 1
ATOM 697 N N . LEU A 1 84 ? -3.018 -5.221 7.084 1.00 92.50 84 LEU A N 1
ATOM 698 C CA . LEU A 1 84 ? -2.608 -3.822 7.227 1.00 92.50 84 LEU A CA 1
ATOM 699 C C . LEU A 1 84 ? -1.097 -3.642 7.049 1.00 92.50 84 LEU A C 1
ATOM 701 O O . LEU A 1 84 ? -0.671 -2.629 6.504 1.00 92.50 84 LEU A O 1
ATOM 705 N N . SER A 1 85 ? -0.293 -4.628 7.440 1.00 90.75 85 SER A N 1
ATOM 706 C CA . SER A 1 85 ? 1.147 -4.654 7.189 1.00 90.75 85 SER A CA 1
ATOM 707 C C . SER A 1 85 ? 1.452 -4.733 5.694 1.00 90.75 85 SER A C 1
ATOM 709 O O . SER A 1 85 ? 2.218 -3.927 5.164 1.00 90.75 85 SER A O 1
ATOM 711 N N . VAL A 1 86 ? 0.742 -5.602 4.970 1.00 85.81 86 VAL A N 1
ATOM 712 C CA . VAL A 1 86 ? 0.776 -5.619 3.505 1.00 85.81 86 VAL A CA 1
ATOM 713 C C . VAL A 1 86 ? 0.404 -4.254 2.932 1.00 85.81 86 VAL A C 1
ATOM 715 O O . VAL A 1 86 ? 1.143 -3.720 2.104 1.00 85.81 86 VAL A O 1
ATOM 718 N N . LEU A 1 87 ? -0.704 -3.659 3.374 1.00 91.81 87 LEU A N 1
ATOM 719 C CA . LEU A 1 87 ? -1.121 -2.350 2.879 1.00 91.81 87 LEU A CA 1
ATOM 720 C C . LEU A 1 87 ? -0.070 -1.264 3.160 1.00 91.81 87 LEU A C 1
ATOM 722 O O . LEU A 1 87 ? 0.165 -0.409 2.303 1.00 91.81 87 LEU A O 1
ATOM 726 N N . LEU A 1 88 ? 0.570 -1.302 4.330 1.00 93.88 88 LEU A N 1
ATOM 727 C CA . LEU A 1 88 ? 1.640 -0.383 4.701 1.00 93.88 88 LEU A CA 1
ATOM 728 C C . LEU A 1 88 ? 2.813 -0.493 3.730 1.00 93.88 88 LEU A C 1
ATOM 730 O O . LEU A 1 88 ? 3.213 0.516 3.157 1.00 93.88 88 LEU A O 1
ATOM 734 N N . TYR A 1 89 ? 3.301 -1.708 3.482 1.00 89.44 89 TYR A N 1
ATOM 735 C CA . TYR A 1 89 ? 4.388 -1.950 2.535 1.00 89.44 89 TYR A CA 1
ATOM 736 C C . TYR A 1 89 ? 4.064 -1.455 1.125 1.00 89.44 89 TYR A C 1
ATOM 738 O O . TYR A 1 89 ? 4.923 -0.880 0.458 1.00 89.44 89 TYR A O 1
ATOM 746 N N . HIS A 1 90 ? 2.819 -1.613 0.668 1.00 87.75 90 HIS A N 1
ATOM 747 C CA . HIS A 1 90 ? 2.409 -1.080 -0.636 1.00 87.75 90 HIS A CA 1
ATOM 748 C C . HIS A 1 90 ? 2.381 0.437 -0.635 1.00 87.75 90 HIS A C 1
ATOM 750 O O . HIS A 1 90 ? 2.906 1.062 -1.549 1.00 87.75 90 HIS A O 1
ATOM 756 N N . SER A 1 91 ? 1.818 1.025 0.417 1.00 93.12 91 SER A N 1
ATOM 757 C CA . SER A 1 91 ? 1.715 2.473 0.553 1.00 93.12 91 SER A CA 1
ATOM 758 C C . SER A 1 91 ? 3.094 3.124 0.576 1.00 93.12 91 SER A C 1
ATOM 760 O O . SER A 1 91 ? 3.322 4.085 -0.148 1.00 93.12 91 SER A O 1
ATOM 762 N N . LEU A 1 92 ? 4.037 2.579 1.348 1.00 92.94 92 LEU A N 1
ATOM 763 C CA . LEU A 1 92 ? 5.410 3.083 1.401 1.00 92.94 92 LEU A CA 1
ATOM 764 C C . LEU A 1 92 ? 6.188 2.785 0.111 1.00 92.94 92 LEU A C 1
ATOM 766 O O . LEU A 1 92 ? 7.059 3.564 -0.273 1.00 92.94 92 LEU A O 1
ATOM 770 N N . GLY A 1 93 ? 5.826 1.709 -0.591 1.00 87.75 93 GLY A N 1
ATOM 771 C CA . GLY A 1 93 ? 6.394 1.292 -1.869 1.00 87.75 93 GLY A CA 1
ATOM 772 C C . GLY A 1 93 ? 6.232 2.281 -3.021 1.00 87.75 93 GLY A C 1
ATOM 773 O O . GLY A 1 93 ? 6.945 2.148 -4.012 1.00 87.75 93 GLY A O 1
ATOM 774 N N . ILE A 1 94 ? 5.399 3.326 -2.890 1.00 88.31 94 ILE A N 1
ATOM 775 C CA . ILE A 1 94 ? 5.299 4.373 -3.923 1.00 88.31 94 ILE A CA 1
ATOM 776 C C . ILE A 1 94 ? 6.648 5.002 -4.271 1.00 88.31 94 ILE A C 1
ATOM 778 O O . ILE A 1 94 ? 6.802 5.512 -5.369 1.00 88.31 94 ILE A O 1
ATOM 782 N N . VAL A 1 95 ? 7.637 4.946 -3.373 1.00 87.06 95 VAL A N 1
ATOM 783 C CA . VAL A 1 95 ? 9.003 5.440 -3.617 1.00 87.06 95 VAL A CA 1
ATOM 784 C C . VAL A 1 95 ? 9.709 4.781 -4.799 1.00 87.06 95 VAL A C 1
ATOM 786 O O . VAL A 1 95 ? 10.697 5.321 -5.299 1.00 87.06 95 VAL A O 1
ATOM 789 N N . TYR A 1 96 ? 9.227 3.620 -5.229 1.00 82.56 96 TYR A N 1
ATOM 790 C CA . TYR A 1 96 ? 9.727 2.900 -6.393 1.00 82.56 96 TYR A CA 1
ATOM 791 C C . TYR A 1 96 ? 8.993 3.253 -7.682 1.00 82.56 96 TYR A C 1
ATOM 793 O O . TYR A 1 96 ? 9.451 2.892 -8.763 1.00 82.56 96 TYR A O 1
ATOM 801 N N . GLU A 1 97 ? 7.872 3.960 -7.579 1.00 82.56 97 GLU A N 1
ATOM 802 C CA . GLU A 1 97 ? 7.016 4.246 -8.712 1.00 82.56 97 GLU A CA 1
ATOM 803 C C . GLU A 1 97 ? 7.469 5.504 -9.442 1.00 82.56 97 GLU A C 1
ATOM 805 O O . GLU A 1 97 ? 7.680 6.566 -8.853 1.00 82.56 97 GLU A O 1
ATOM 810 N N . THR A 1 98 ? 7.603 5.378 -10.759 1.00 77.62 98 THR A N 1
ATOM 811 C CA . THR A 1 98 ? 7.993 6.481 -11.647 1.00 77.62 98 THR A CA 1
ATOM 812 C C . THR A 1 98 ? 6.817 7.039 -12.431 1.00 77.62 98 THR A C 1
ATOM 814 O O . THR A 1 98 ? 6.879 8.177 -12.886 1.00 77.62 98 THR A O 1
ATOM 817 N N . GLU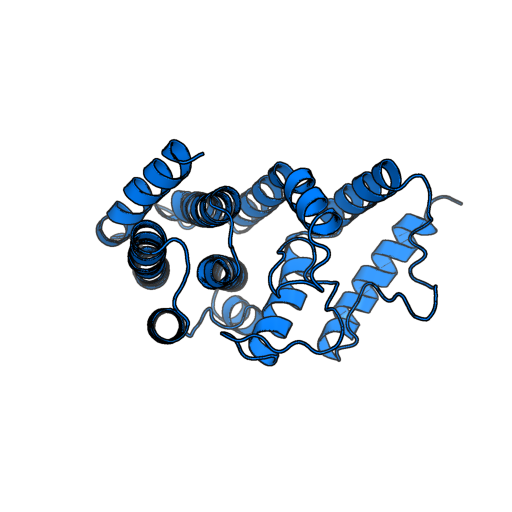 A 1 99 ? 5.743 6.259 -12.555 1.00 82.12 99 GLU A N 1
ATOM 818 C CA . GLU A 1 99 ? 4.585 6.568 -13.384 1.00 82.12 99 GLU A CA 1
ATOM 819 C C . GLU A 1 99 ? 3.368 6.929 -12.531 1.00 82.12 99 GLU A C 1
ATOM 821 O O . GLU A 1 99 ? 3.009 6.223 -11.583 1.00 82.12 99 GLU A O 1
ATOM 826 N N . GLU A 1 100 ? 2.656 7.980 -12.934 1.00 85.56 100 GLU A N 1
ATOM 827 C CA . GLU A 1 100 ? 1.436 8.448 -12.266 1.00 85.56 100 GLU A CA 1
ATOM 828 C C . GLU A 1 100 ? 0.372 7.347 -12.146 1.00 85.56 100 GLU A C 1
ATOM 830 O O . GLU A 1 100 ? -0.327 7.240 -11.137 1.00 85.56 100 GLU A O 1
ATOM 835 N N . VAL A 1 101 ? 0.268 6.481 -13.158 1.00 84.94 101 VAL A N 1
ATOM 836 C CA . VAL A 1 101 ? -0.674 5.359 -13.145 1.00 84.94 101 VAL A CA 1
ATOM 837 C C . VAL A 1 101 ? -0.372 4.372 -12.019 1.00 84.94 101 VAL A C 1
ATOM 839 O O . VAL A 1 101 ? -1.303 3.825 -11.434 1.00 84.94 101 VAL A O 1
ATOM 842 N N . SER A 1 102 ? 0.894 4.157 -11.664 1.00 83.75 102 SER A N 1
ATOM 843 C CA . SER A 1 102 ? 1.261 3.298 -10.536 1.00 83.75 102 SER A CA 1
ATOM 844 C C . SER A 1 102 ? 1.003 3.973 -9.195 1.00 83.75 102 SER A C 1
ATOM 846 O O . SER A 1 102 ? 0.407 3.363 -8.310 1.00 83.75 102 SER A O 1
ATOM 848 N N . LEU A 1 103 ? 1.321 5.266 -9.081 1.00 88.00 103 LEU A N 1
ATOM 849 C CA . LEU A 1 103 ? 0.975 6.067 -7.901 1.00 88.00 103 LEU A CA 1
ATOM 850 C C . LEU A 1 103 ? -0.537 6.052 -7.628 1.00 88.00 103 LEU A C 1
ATOM 852 O O . LEU A 1 103 ? -0.967 5.861 -6.489 1.00 88.00 103 LEU A O 1
ATOM 856 N N . CYS A 1 104 ? -1.344 6.195 -8.682 1.00 90.19 104 CYS A N 1
ATOM 857 C CA . CYS A 1 104 ? -2.803 6.144 -8.613 1.00 90.19 104 CYS A CA 1
ATOM 858 C C . CYS A 1 104 ? -3.302 4.792 -8.103 1.00 90.19 104 CYS A C 1
ATOM 860 O O . CYS A 1 104 ? -4.157 4.757 -7.222 1.00 90.19 104 CYS A O 1
ATOM 862 N N . ARG A 1 105 ? -2.751 3.685 -8.612 1.00 89.31 105 ARG A N 1
ATOM 863 C CA . ARG A 1 105 ? -3.120 2.326 -8.189 1.00 89.31 105 ARG A CA 1
ATOM 864 C C . ARG A 1 105 ? -2.875 2.118 -6.699 1.00 89.31 105 ARG A C 1
ATOM 866 O O . ARG A 1 105 ? -3.777 1.687 -5.983 1.00 89.31 105 ARG A O 1
ATOM 873 N N . THR A 1 106 ? -1.705 2.509 -6.209 1.00 90.19 106 THR A N 1
ATOM 874 C CA . THR A 1 106 ? -1.367 2.372 -4.789 1.00 90.19 106 THR A CA 1
ATOM 875 C C . THR A 1 106 ? -2.259 3.238 -3.892 1.00 90.19 106 THR A C 1
ATOM 877 O O . THR A 1 106 ? -2.723 2.772 -2.850 1.00 90.19 106 THR A O 1
ATOM 880 N N . ALA A 1 107 ? -2.570 4.470 -4.309 1.00 93.38 107 ALA A N 1
ATOM 881 C CA . ALA A 1 107 ? -3.506 5.332 -3.584 1.00 93.38 107 ALA A CA 1
ATOM 882 C C . ALA A 1 107 ? -4.937 4.755 -3.565 1.00 93.38 107 ALA A C 1
ATOM 884 O O . ALA A 1 107 ? -5.601 4.767 -2.529 1.00 93.38 107 ALA A O 1
ATOM 885 N N . GLU A 1 108 ? -5.408 4.205 -4.687 1.00 93.50 108 GLU A N 1
ATOM 886 C CA . GLU A 1 108 ? -6.724 3.562 -4.789 1.00 93.50 108 GLU A CA 1
ATOM 887 C C . GLU A 1 108 ? -6.832 2.308 -3.916 1.00 93.50 108 GLU A C 1
ATOM 889 O O . GLU A 1 108 ? -7.868 2.100 -3.281 1.00 93.50 108 GLU A O 1
ATOM 894 N N . LEU A 1 109 ? -5.773 1.495 -3.839 1.00 93.19 109 LEU A N 1
ATOM 895 C CA . LEU A 1 109 ? -5.711 0.344 -2.936 1.00 93.19 109 LEU A CA 1
ATOM 896 C C . LEU A 1 109 ? -5.886 0.782 -1.479 1.00 93.19 109 LEU A C 1
ATOM 898 O O . LEU A 1 109 ? -6.713 0.224 -0.756 1.00 93.19 109 LEU A O 1
ATOM 902 N N . PHE A 1 110 ? -5.141 1.809 -1.069 1.00 95.62 110 PHE A N 1
ATOM 903 C CA . PHE A 1 110 ? -5.217 2.361 0.279 1.00 95.62 110 PHE A CA 1
ATOM 904 C C . PHE A 1 110 ? -6.621 2.850 0.628 1.00 95.62 110 PHE A C 1
ATOM 906 O O . PHE A 1 110 ? -7.155 2.473 1.672 1.00 95.62 110 PHE A O 1
ATOM 913 N N . ILE A 1 111 ? -7.257 3.607 -0.268 1.00 95.25 111 ILE A N 1
ATOM 914 C CA . ILE A 1 111 ? -8.638 4.069 -0.081 1.00 95.25 111 ILE A CA 1
ATOM 915 C C . ILE A 1 111 ? -9.598 2.881 -0.009 1.00 95.25 111 ILE A C 1
ATOM 917 O O . ILE A 1 111 ? -10.432 2.823 0.890 1.00 95.25 111 ILE A O 1
ATOM 921 N N . SER A 1 112 ? -9.472 1.917 -0.919 1.00 95.38 112 SER A N 1
ATOM 922 C CA . SER A 1 112 ? -10.384 0.770 -0.990 1.00 95.38 112 SER A CA 1
ATOM 923 C C . SER A 1 112 ? -10.345 -0.065 0.288 1.00 95.38 112 SER A C 1
ATOM 925 O O . SER A 1 112 ? -11.394 -0.468 0.780 1.00 95.38 112 SER A O 1
ATOM 927 N N . VAL A 1 113 ? -9.157 -0.281 0.863 1.00 94.38 113 VAL A N 1
ATOM 928 C CA . VAL A 1 113 ? -9.007 -0.982 2.148 1.00 94.38 113 VAL A CA 1
ATOM 929 C C . VAL A 1 113 ? -9.456 -0.116 3.323 1.00 94.38 113 VAL A C 1
ATOM 931 O O . VAL A 1 113 ? -9.951 -0.654 4.309 1.00 94.38 113 VAL A O 1
ATOM 934 N N . TYR A 1 114 ? -9.314 1.206 3.232 1.00 93.88 114 TYR A N 1
ATOM 935 C CA . TYR A 1 114 ? -9.762 2.137 4.261 1.00 93.88 114 TYR A CA 1
ATOM 936 C C . TYR A 1 114 ? -11.292 2.203 4.390 1.00 93.88 114 TYR A C 1
ATOM 938 O O . TYR A 1 114 ? -11.803 2.187 5.509 1.00 93.88 114 TYR A O 1
ATOM 946 N N . LEU A 1 115 ? -12.032 2.250 3.278 1.00 92.69 115 LEU A N 1
ATOM 947 C CA . LEU A 1 115 ? -13.483 2.490 3.281 1.00 92.69 115 LEU A CA 1
ATOM 948 C C . LEU A 1 115 ? -14.280 1.569 4.232 1.00 92.69 115 LEU A C 1
ATOM 950 O O . LEU A 1 115 ? -15.090 2.095 4.992 1.00 92.69 115 LEU A O 1
ATOM 954 N N . PRO A 1 116 ? -14.041 0.241 4.295 1.00 92.50 116 PRO A N 1
ATOM 955 C CA . PRO A 1 116 ? -14.729 -0.636 5.246 1.00 92.50 116 PRO A CA 1
ATOM 956 C C . PRO A 1 116 ? -14.522 -0.299 6.732 1.00 92.50 116 PRO A C 1
ATOM 958 O O . PRO A 1 116 ? -15.287 -0.773 7.566 1.00 92.50 116 PRO A O 1
ATOM 961 N N . PHE A 1 117 ? -13.495 0.479 7.090 1.00 90.81 117 PHE A N 1
ATOM 962 C CA . PHE A 1 117 ? -13.236 0.907 8.471 1.00 90.81 117 PHE A CA 1
ATOM 963 C C . PHE A 1 117 ? -14.043 2.146 8.890 1.00 90.81 117 PHE A C 1
ATOM 965 O O . PHE A 1 117 ? -13.945 2.560 10.045 1.00 90.81 117 PHE A O 1
ATOM 972 N N . LEU A 1 118 ? -14.815 2.746 7.978 1.00 87.00 118 LEU A N 1
ATOM 973 C CA . LEU A 1 118 ? -15.742 3.842 8.286 1.00 87.00 118 LEU A CA 1
ATOM 974 C C . LEU A 1 118 ? -17.069 3.358 8.876 1.00 87.00 118 LEU A C 1
ATOM 976 O O . LEU A 1 118 ? -17.794 4.143 9.482 1.00 87.00 118 LEU A O 1
ATOM 980 N N . GLU A 1 119 ? -17.385 2.081 8.683 1.00 85.12 119 GLU A N 1
ATOM 981 C CA . GLU A 1 119 ? -18.600 1.464 9.199 1.00 85.12 119 GLU A CA 1
ATOM 982 C C . GLU A 1 119 ? -18.576 1.367 10.734 1.00 85.12 119 GLU A C 1
ATOM 984 O O . GLU A 1 119 ? -17.519 1.344 11.368 1.00 85.12 119 GLU A O 1
ATOM 989 N N . GLU A 1 120 ? -19.755 1.252 11.356 1.00 78.44 120 GLU A N 1
ATOM 990 C CA . GLU A 1 120 ? -19.882 1.161 12.823 1.00 78.44 120 GLU A CA 1
ATOM 991 C C . GLU A 1 120 ? -19.174 -0.071 13.418 1.00 78.44 120 GLU A C 1
ATOM 993 O O . GLU A 1 120 ? -18.789 -0.082 14.590 1.00 78.44 120 GLU A O 1
ATOM 998 N N . SER A 1 121 ? -19.001 -1.124 12.616 1.00 84.81 121 SER A N 1
ATOM 999 C CA . SER A 1 121 ? -18.363 -2.378 13.013 1.00 84.81 121 SER A CA 1
ATOM 1000 C C . SER A 1 121 ? -17.071 -2.619 12.248 1.00 84.81 121 SER A C 1
ATOM 1002 O O . SER A 1 121 ? -16.990 -2.324 11.059 1.00 84.81 121 SER A O 1
ATOM 1004 N N . LEU A 1 122 ? -16.099 -3.266 12.900 1.00 88.12 122 LEU A N 1
ATOM 1005 C CA . LEU A 1 122 ? -14.855 -3.651 12.238 1.00 88.12 122 LEU A CA 1
ATOM 1006 C C . LEU A 1 122 ? -15.109 -4.561 11.025 1.00 88.12 122 LEU A C 1
ATOM 1008 O O . LEU A 1 122 ? -15.933 -5.482 11.109 1.00 88.12 122 LEU A O 1
ATOM 1012 N N . PRO A 1 123 ? -14.372 -4.357 9.918 1.00 91.25 123 PRO A N 1
ATOM 1013 C CA . PRO A 1 123 ? -14.543 -5.170 8.730 1.00 91.25 123 PRO A CA 1
ATOM 1014 C C . PRO A 1 123 ? -14.137 -6.618 8.994 1.00 91.25 123 PRO A C 1
ATOM 1016 O O . PRO A 1 123 ? -13.188 -6.923 9.719 1.00 91.25 123 PRO A O 1
ATOM 1019 N N . LYS A 1 124 ? -14.851 -7.545 8.353 1.00 91.75 124 LYS A N 1
ATOM 1020 C CA . LYS A 1 124 ? -14.459 -8.955 8.347 1.00 91.75 124 LYS A CA 1
ATOM 1021 C C . LYS A 1 124 ? -13.195 -9.120 7.508 1.00 91.75 124 LYS A C 1
ATOM 1023 O O . LYS A 1 124 ? -13.103 -8.550 6.425 1.00 91.75 124 LYS A O 1
ATOM 1028 N N . ARG A 1 125 ? -12.287 -10.000 7.942 1.00 90.12 125 ARG A N 1
ATOM 1029 C CA . ARG A 1 125 ? -11.058 -10.350 7.205 1.00 90.12 125 ARG A CA 1
ATOM 1030 C C . ARG A 1 125 ? -11.312 -10.652 5.724 1.00 90.12 125 ARG A C 1
ATOM 1032 O O . ARG A 1 125 ? -10.615 -10.114 4.873 1.00 90.12 125 ARG A O 1
ATOM 1039 N N . GLN A 1 126 ? -12.347 -11.444 5.430 1.00 88.81 126 GLN A N 1
ATOM 1040 C CA . GLN A 1 126 ? -12.710 -11.815 4.059 1.00 88.81 126 GLN A CA 1
ATOM 1041 C C . GLN A 1 126 ? -12.980 -10.596 3.165 1.00 88.81 126 GLN A C 1
ATOM 1043 O O . GLN A 1 126 ? -12.558 -10.591 2.019 1.00 88.81 126 GLN A O 1
ATOM 1048 N N . VAL A 1 127 ? -13.616 -9.544 3.694 1.00 91.88 127 VAL A N 1
ATOM 1049 C CA . VAL A 1 127 ? -13.909 -8.321 2.924 1.00 91.88 127 VAL A CA 1
ATOM 1050 C C . VAL A 1 127 ? -12.613 -7.664 2.460 1.00 91.88 127 VAL A C 1
ATOM 1052 O O . VAL A 1 127 ? -12.495 -7.279 1.302 1.00 91.88 127 VAL A O 1
ATOM 1055 N N . LEU A 1 128 ? -11.617 -7.579 3.344 1.00 90.62 128 LEU A N 1
ATOM 1056 C CA . LEU A 1 128 ? -10.326 -6.997 2.987 1.00 90.62 128 LEU A CA 1
ATOM 1057 C C . LEU A 1 128 ? -9.555 -7.891 2.007 1.00 90.62 128 LEU A C 1
ATOM 1059 O O . LEU A 1 128 ? -8.947 -7.382 1.072 1.00 90.62 128 LEU A O 1
ATOM 1063 N N . GLN A 1 129 ? -9.625 -9.215 2.168 1.00 86.12 129 GLN A N 1
ATOM 1064 C CA . GLN A 1 129 ? -9.031 -10.159 1.215 1.00 86.12 129 GLN A CA 1
ATOM 1065 C C . GLN A 1 129 ? -9.657 -10.038 -0.182 1.00 86.12 129 GLN A C 1
ATOM 1067 O O . GLN A 1 129 ? -8.928 -10.054 -1.172 1.00 86.12 129 GLN A O 1
ATOM 1072 N N . ASP A 1 130 ? -10.977 -9.865 -0.268 1.00 87.19 130 ASP A N 1
ATOM 1073 C CA . ASP A 1 130 ? -11.687 -9.682 -1.537 1.00 87.19 130 ASP A CA 1
ATOM 1074 C C . ASP A 1 130 ? -11.307 -8.353 -2.213 1.00 87.19 130 ASP A C 1
ATOM 1076 O O . ASP A 1 130 ? -11.147 -8.312 -3.436 1.00 87.19 130 ASP A O 1
ATOM 1080 N N . ILE A 1 131 ? -11.103 -7.284 -1.431 1.00 91.06 131 ILE A N 1
ATOM 1081 C CA . ILE A 1 131 ? -10.601 -5.990 -1.926 1.00 91.06 131 ILE A CA 1
ATOM 1082 C C . ILE A 1 131 ? -9.195 -6.143 -2.506 1.00 91.06 131 ILE A C 1
ATOM 1084 O O . ILE A 1 131 ? -8.966 -5.717 -3.639 1.00 91.06 131 ILE A O 1
ATOM 1088 N N . LEU A 1 132 ? -8.274 -6.774 -1.764 1.00 85.81 132 LEU A N 1
ATOM 1089 C CA . LEU A 1 132 ? -6.923 -7.043 -2.261 1.00 85.81 132 LEU A CA 1
ATOM 1090 C C . LEU A 1 132 ? -7.008 -7.851 -3.561 1.00 85.81 132 LEU A C 1
ATOM 1092 O O . LEU A 1 132 ? -6.522 -7.403 -4.595 1.00 85.81 132 LEU A O 1
ATOM 1096 N N . TYR A 1 133 ? -7.691 -8.999 -3.544 1.00 81.81 133 TYR A N 1
ATOM 1097 C CA . TYR A 1 133 ? -7.825 -9.856 -4.721 1.00 81.81 133 TYR A CA 1
ATOM 1098 C C . TYR A 1 133 ? -8.333 -9.087 -5.944 1.00 81.81 133 TYR A C 1
ATOM 1100 O O . TYR A 1 133 ? -7.721 -9.170 -7.005 1.00 81.81 133 TYR A O 1
ATOM 1108 N N . SER A 1 134 ? -9.414 -8.319 -5.789 1.00 86.25 134 SER A N 1
ATOM 1109 C CA . SER A 1 134 ? -10.023 -7.569 -6.893 1.00 86.25 134 SER A CA 1
ATOM 1110 C C . SER A 1 134 ? -9.074 -6.507 -7.443 1.00 86.25 134 SER A C 1
ATOM 1112 O O . SER A 1 134 ? -8.867 -6.445 -8.650 1.00 86.25 134 SER A O 1
ATOM 1114 N N . HIS A 1 135 ? -8.416 -5.739 -6.569 1.00 87.44 135 HIS A N 1
ATOM 1115 C CA . HIS A 1 135 ? -7.457 -4.714 -6.979 1.00 87.44 135 HIS A CA 1
ATOM 1116 C C . HIS A 1 135 ? -6.321 -5.300 -7.827 1.00 87.44 135 HIS A C 1
ATOM 1118 O O . HIS A 1 135 ? -6.015 -4.829 -8.922 1.00 87.44 135 HIS A O 1
ATOM 1124 N N . PHE A 1 136 ? -5.704 -6.368 -7.334 1.00 81.06 136 PHE A N 1
ATOM 1125 C CA . PHE A 1 136 ? -4.582 -7.011 -8.008 1.00 81.06 136 PHE A CA 1
ATOM 1126 C C . PHE A 1 136 ? -4.999 -7.768 -9.268 1.00 81.06 136 PHE A C 1
ATOM 1128 O O . PHE A 1 136 ? -4.225 -7.854 -10.222 1.00 81.06 136 PHE A O 1
ATOM 1135 N N . TYR A 1 137 ? -6.230 -8.275 -9.300 1.00 80.75 137 TYR A N 1
ATOM 1136 C CA . TYR A 1 137 ? -6.822 -8.875 -10.486 1.00 80.75 137 TYR A CA 1
ATOM 1137 C C . TYR A 1 137 ? -7.042 -7.832 -11.588 1.00 80.75 137 TYR A C 1
ATOM 1139 O O . TYR A 1 137 ? -6.588 -8.038 -12.715 1.00 80.75 137 TYR A O 1
ATOM 1147 N N . ASP A 1 138 ? -7.659 -6.695 -11.262 1.00 84.81 138 ASP A N 1
ATOM 1148 C CA . ASP A 1 138 ? -7.979 -5.633 -12.224 1.00 84.81 138 ASP A CA 1
ATOM 1149 C C . ASP A 1 138 ? -6.722 -5.040 -12.871 1.00 84.81 138 ASP A C 1
ATOM 1151 O O . ASP A 1 138 ? -6.712 -4.718 -14.060 1.00 84.81 138 ASP A O 1
ATOM 1155 N N . TYR A 1 139 ? -5.630 -4.962 -12.109 1.00 80.75 139 TYR A N 1
ATOM 1156 C CA . TYR A 1 139 ? -4.355 -4.426 -12.582 1.00 80.75 139 TYR A CA 1
ATOM 1157 C C . TYR A 1 139 ? -3.365 -5.488 -13.077 1.00 80.75 139 TYR A C 1
ATOM 1159 O O . TYR A 1 139 ? -2.259 -5.138 -13.490 1.00 80.75 139 TYR A O 1
ATOM 1167 N N . SER A 1 140 ? -3.752 -6.767 -13.104 1.00 76.50 140 SER A N 1
ATOM 1168 C CA . SER A 1 140 ? -2.878 -7.891 -13.483 1.00 76.50 140 SER A CA 1
ATOM 1169 C C . SER A 1 140 ? -2.200 -7.721 -14.844 1.00 76.50 140 SER A C 1
ATOM 1171 O O . SER A 1 140 ? -0.996 -7.945 -14.972 1.00 76.50 140 SER A O 1
ATOM 1173 N N . VAL A 1 141 ? -2.945 -7.258 -15.851 1.00 74.69 141 VAL A N 1
ATOM 1174 C CA . VAL A 1 141 ? -2.420 -6.993 -17.199 1.00 74.69 141 VAL A CA 1
ATOM 1175 C C . VAL A 1 141 ? -1.392 -5.863 -17.182 1.00 74.69 141 VAL A C 1
ATOM 1177 O O . VAL A 1 141 ? -0.347 -5.982 -17.814 1.00 74.69 141 VAL A O 1
ATOM 1180 N N . SER A 1 142 ? -1.663 -4.780 -16.454 1.00 76.50 142 SER A N 1
ATOM 1181 C CA . SER A 1 142 ? -0.743 -3.643 -16.353 1.00 76.50 142 SER A CA 1
ATOM 1182 C C . SER A 1 142 ? 0.538 -4.034 -15.621 1.00 76.50 142 SER A C 1
ATOM 1184 O O . SER A 1 142 ? 1.627 -3.753 -16.108 1.00 76.50 142 SER A O 1
ATOM 1186 N N . PHE A 1 143 ? 0.424 -4.767 -14.510 1.00 74.38 143 PHE A N 1
ATOM 1187 C CA . PHE A 1 143 ? 1.582 -5.313 -13.800 1.00 74.38 143 PHE A CA 1
ATOM 1188 C C . PHE A 1 143 ? 2.413 -6.252 -14.684 1.00 74.38 143 PHE A C 1
ATOM 1190 O O . PHE A 1 143 ? 3.641 -6.239 -14.602 1.00 74.38 143 PHE A O 1
ATOM 1197 N N . PHE A 1 144 ? 1.762 -7.040 -15.545 1.00 69.88 144 PHE A N 1
ATOM 1198 C CA . PHE A 1 144 ? 2.429 -7.894 -16.525 1.00 69.88 144 PHE A CA 1
ATOM 1199 C C . PHE A 1 144 ? 3.155 -7.107 -17.620 1.00 69.88 144 PHE A C 1
ATOM 1201 O O . PHE A 1 144 ? 4.283 -7.434 -17.983 1.00 69.88 144 PHE A O 1
ATOM 1208 N N . GLN A 1 145 ? 2.517 -6.077 -18.170 1.00 70.38 145 GLN A N 1
ATOM 1209 C CA . GLN A 1 145 ? 3.125 -5.238 -19.2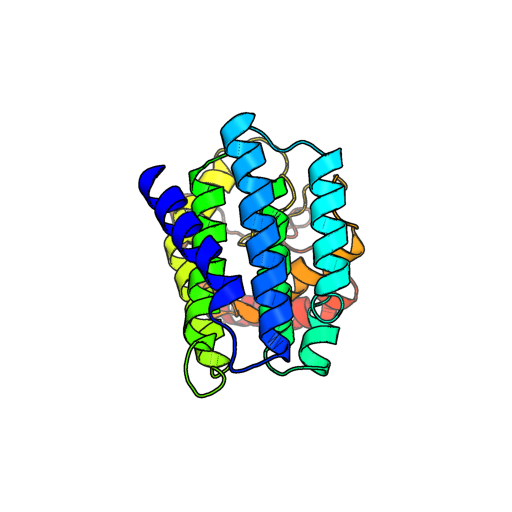01 1.00 70.38 145 GLN A CA 1
ATOM 1210 C C . GLN A 1 145 ? 4.333 -4.488 -18.651 1.00 70.38 145 GLN A C 1
ATOM 1212 O O . GLN A 1 145 ? 5.396 -4.524 -19.259 1.00 70.38 145 GLN A O 1
ATOM 1217 N N . GLU A 1 146 ? 4.211 -3.912 -17.456 1.00 69.12 146 GLU A N 1
ATOM 1218 C CA . GLU A 1 146 ? 5.340 -3.284 -16.772 1.00 69.12 146 GLU A CA 1
ATOM 1219 C C . GLU A 1 146 ? 6.484 -4.259 -16.523 1.00 69.12 146 GLU A C 1
ATOM 1221 O O . GLU A 1 146 ? 7.645 -3.892 -16.688 1.00 69.12 146 GLU A O 1
ATOM 1226 N N . TRP A 1 147 ? 6.161 -5.503 -16.162 1.00 64.50 147 TRP A N 1
ATOM 1227 C CA . TRP A 1 147 ? 7.147 -6.570 -16.032 1.00 64.50 147 TRP A CA 1
ATOM 1228 C C . TRP A 1 147 ? 7.873 -6.858 -17.354 1.00 64.50 147 TRP A C 1
ATOM 1230 O O . TRP A 1 147 ? 9.085 -7.052 -17.350 1.00 64.50 147 TRP A O 1
ATOM 1240 N N . LYS A 1 148 ? 7.159 -6.856 -18.483 1.00 61.38 148 LYS A N 1
ATOM 1241 C CA . LYS A 1 148 ? 7.725 -7.160 -19.804 1.00 61.38 148 LYS A CA 1
ATOM 1242 C C . LYS A 1 148 ? 8.529 -6.002 -20.406 1.00 61.38 148 LYS A C 1
ATOM 1244 O O . LYS A 1 148 ? 9.514 -6.238 -21.098 1.00 61.38 148 LYS A O 1
ATOM 1249 N N . GLU A 1 149 ? 8.077 -4.768 -20.203 1.00 63.06 149 GLU A N 1
ATOM 1250 C CA . GLU A 1 149 ? 8.610 -3.573 -20.871 1.00 63.06 149 GLU A CA 1
ATOM 1251 C C . GLU A 1 149 ? 9.783 -2.939 -20.121 1.00 63.06 149 GLU A C 1
ATOM 1253 O O . GLU A 1 149 ? 10.676 -2.358 -20.742 1.00 63.06 149 GLU A O 1
ATOM 1258 N N . LYS A 1 150 ? 9.818 -3.053 -18.789 1.00 58.03 150 LYS A N 1
ATOM 1259 C CA . LYS A 1 150 ? 10.941 -2.550 -18.001 1.00 58.03 150 LYS A CA 1
ATOM 1260 C C . LYS A 1 150 ? 12.111 -3.539 -18.147 1.00 58.03 150 LYS A C 1
ATOM 1262 O O . LYS A 1 150 ? 12.273 -4.430 -17.327 1.00 58.03 150 LYS A O 1
ATOM 1267 N N . GLU A 1 151 ? 12.999 -3.319 -19.128 1.00 45.56 151 GLU A N 1
ATOM 1268 C CA . GLU A 1 151 ? 14.344 -3.953 -19.239 1.00 45.56 151 GLU A CA 1
ATOM 1269 C C . GLU A 1 151 ? 15.251 -3.694 -18.009 1.00 45.56 151 GLU A C 1
ATOM 1271 O O . GLU A 1 151 ? 16.417 -4.093 -17.951 1.00 45.56 151 GLU A O 1
ATOM 1276 N N . VAL A 1 152 ? 14.738 -2.997 -16.998 1.00 44.03 152 VAL A N 1
ATOM 1277 C CA . VAL A 1 152 ? 15.408 -2.793 -15.727 1.00 44.03 152 VAL A CA 1
ATOM 1278 C C . VAL A 1 152 ? 15.330 -4.107 -14.948 1.00 44.03 152 VAL A C 1
ATOM 1280 O O . VAL A 1 152 ? 14.232 -4.624 -14.758 1.00 44.03 152 VAL A O 1
ATOM 1283 N N . PRO A 1 153 ? 16.449 -4.635 -14.418 1.00 41.47 153 PRO A N 1
ATOM 1284 C CA . PRO A 1 153 ? 16.388 -5.694 -13.426 1.00 41.47 153 PRO A CA 1
ATOM 1285 C C . PRO A 1 153 ? 15.602 -5.120 -12.247 1.00 41.47 153 PRO A C 1
ATOM 1287 O O . PRO A 1 153 ? 16.148 -4.290 -11.522 1.00 41.47 153 PRO A O 1
ATOM 1290 N N . PHE A 1 154 ? 14.325 -5.503 -12.164 1.00 47.84 154 PHE A N 1
ATOM 1291 C CA . PHE A 1 154 ? 13.319 -5.250 -11.138 1.00 47.84 154 PHE A CA 1
ATOM 1292 C C . PHE A 1 154 ? 13.700 -4.133 -10.173 1.00 47.84 154 PHE A C 1
ATOM 1294 O O . PHE A 1 154 ? 14.501 -4.309 -9.250 1.00 47.84 154 PHE A O 1
ATOM 1301 N N . GLN A 1 155 ? 13.064 -2.982 -10.337 1.00 45.22 155 GLN A N 1
ATOM 1302 C CA . GLN A 1 155 ? 12.952 -2.045 -9.232 1.00 45.22 155 GLN A CA 1
ATOM 1303 C C . GLN A 1 155 ? 12.008 -2.675 -8.205 1.00 45.22 155 GLN A C 1
ATOM 1305 O O . GLN A 1 155 ? 10.808 -2.507 -8.315 1.00 45.22 155 GLN A O 1
ATOM 1310 N N . LEU A 1 156 ? 12.587 -3.492 -7.318 1.00 49.44 156 LEU A N 1
ATOM 1311 C CA . LEU A 1 156 ? 12.292 -3.796 -5.906 1.00 49.44 156 LEU A CA 1
ATOM 1312 C C . LEU A 1 156 ? 10.851 -4.031 -5.410 1.00 49.44 156 LEU A C 1
ATOM 1314 O O . LEU A 1 156 ? 10.695 -4.744 -4.424 1.00 49.44 156 LEU A O 1
ATOM 1318 N N . HIS A 1 157 ? 9.820 -3.504 -6.059 1.00 52.59 157 HIS A N 1
ATOM 1319 C CA . HIS A 1 157 ? 8.437 -3.499 -5.605 1.00 52.59 157 HIS A CA 1
ATOM 1320 C C . HIS A 1 157 ? 7.510 -3.655 -6.813 1.00 52.59 157 HIS A C 1
ATOM 1322 O O . HIS A 1 157 ? 6.989 -2.695 -7.364 1.00 52.59 157 HIS A O 1
ATOM 1328 N N . ASN A 1 158 ? 7.359 -4.893 -7.290 1.00 57.19 158 ASN A N 1
ATOM 1329 C CA . ASN A 1 158 ? 6.194 -5.260 -8.089 1.00 57.19 158 ASN A CA 1
ATOM 1330 C C . ASN A 1 158 ? 5.331 -6.188 -7.225 1.00 57.19 158 ASN A C 1
ATOM 1332 O O . ASN A 1 158 ? 5.763 -7.303 -6.915 1.00 57.19 158 ASN A O 1
ATOM 1336 N N . PRO A 1 159 ? 4.123 -5.758 -6.835 1.00 54.28 159 PRO A N 1
ATOM 1337 C CA . PRO A 1 159 ? 3.322 -6.448 -5.833 1.00 54.28 159 PRO A CA 1
ATOM 1338 C C . PRO A 1 159 ? 2.730 -7.782 -6.309 1.00 54.28 159 PRO A C 1
ATOM 1340 O O . PRO A 1 159 ? 2.369 -8.618 -5.482 1.00 54.28 159 PRO A O 1
ATOM 1343 N N . LEU A 1 160 ? 2.684 -8.027 -7.627 1.00 54.12 160 LEU A N 1
ATOM 1344 C CA . LEU A 1 160 ? 2.313 -9.331 -8.198 1.00 54.12 160 LEU A CA 1
ATOM 1345 C C . LEU A 1 160 ? 3.492 -10.271 -8.409 1.00 54.12 160 LEU A C 1
ATOM 1347 O O . LEU A 1 160 ? 3.301 -11.470 -8.615 1.00 54.12 160 LEU A O 1
ATOM 1351 N N . PHE A 1 161 ? 4.706 -9.733 -8.351 1.00 53.38 161 PHE A N 1
ATOM 1352 C CA . PHE A 1 161 ? 5.935 -10.486 -8.545 1.00 53.38 161 PHE A CA 1
ATOM 1353 C C . PHE A 1 161 ? 6.916 -10.290 -7.384 1.00 53.38 161 PHE A C 1
ATOM 1355 O O . PHE A 1 161 ? 8.103 -10.063 -7.626 1.00 53.38 161 PHE A O 1
ATOM 1362 N N . PRO A 1 162 ? 6.487 -10.478 -6.119 1.00 46.53 162 PRO A N 1
ATOM 1363 C CA . PRO A 1 162 ? 7.420 -10.550 -4.992 1.00 46.53 162 PRO A CA 1
ATOM 1364 C C . PRO A 1 162 ? 8.403 -11.729 -5.123 1.00 46.53 162 PRO A C 1
ATOM 1366 O O . PRO A 1 162 ? 9.376 -11.833 -4.381 1.00 46.53 162 PRO A O 1
ATOM 1369 N N . LEU A 1 163 ? 8.125 -12.622 -6.075 1.00 41.16 163 LEU A N 1
ATOM 1370 C CA . LEU A 1 163 ? 8.782 -13.890 -6.327 1.00 41.16 163 LEU A CA 1
ATOM 1371 C C . LEU A 1 163 ? 10.093 -13.746 -7.125 1.00 41.16 163 LEU A C 1
ATOM 1373 O O . LEU A 1 163 ? 11.007 -14.545 -6.948 1.00 41.16 163 LEU A O 1
ATOM 1377 N N . TYR A 1 164 ? 10.253 -12.691 -7.929 1.00 36.28 164 TYR A N 1
ATOM 1378 C CA . TYR A 1 164 ? 11.452 -12.514 -8.750 1.00 36.28 164 TYR A CA 1
ATOM 1379 C C . TYR A 1 164 ? 12.297 -11.343 -8.239 1.00 36.28 164 TYR A C 1
ATOM 1381 O O . TYR A 1 164 ? 12.023 -10.177 -8.513 1.00 36.28 164 TYR A O 1
ATOM 1389 N N . ALA A 1 165 ? 13.361 -11.662 -7.505 1.00 40.66 165 ALA A N 1
ATOM 1390 C CA . ALA A 1 165 ? 14.450 -10.726 -7.273 1.00 40.66 165 ALA A CA 1
ATOM 1391 C C . ALA A 1 165 ? 15.509 -10.936 -8.370 1.00 40.66 165 ALA A C 1
ATOM 1393 O O . ALA A 1 165 ? 16.040 -12.041 -8.490 1.00 40.66 165 ALA A O 1
ATOM 1394 N N . PRO A 1 166 ? 15.869 -9.913 -9.158 1.00 39.72 166 PRO A N 1
ATOM 1395 C CA . PRO A 1 166 ? 17.109 -9.930 -9.897 1.00 39.72 166 PRO A CA 1
ATOM 1396 C C . PRO A 1 166 ? 18.190 -9.869 -8.826 1.00 39.72 166 PRO A C 1
ATOM 1398 O O . PRO A 1 166 ? 18.277 -8.899 -8.074 1.00 39.72 166 PRO A O 1
ATOM 1401 N N . GLU A 1 167 ? 18.922 -10.964 -8.705 1.00 42.97 167 GLU A N 1
ATOM 1402 C CA . GLU A 1 167 ? 20.170 -11.116 -7.964 1.00 42.97 167 GLU A CA 1
ATOM 1403 C C . GLU A 1 167 ? 20.728 -9.787 -7.390 1.00 42.97 167 GLU A C 1
ATOM 1405 O O . GLU A 1 167 ? 21.367 -8.995 -8.082 1.00 42.97 167 GLU A O 1
ATOM 1410 N N . GLY A 1 168 ? 20.468 -9.526 -6.102 1.00 48.75 168 GLY A N 1
ATOM 1411 C CA . GLY A 1 168 ? 21.347 -8.705 -5.261 1.00 48.75 168 GLY A CA 1
ATOM 1412 C C . GLY A 1 168 ? 21.257 -7.172 -5.312 1.00 48.75 168 GLY A C 1
ATOM 1413 O O . GLY A 1 168 ? 22.149 -6.528 -4.758 1.00 48.75 168 GLY A O 1
ATOM 1414 N N . LYS A 1 169 ? 20.234 -6.536 -5.901 1.00 57.53 169 LYS A N 1
ATOM 1415 C CA . LYS A 1 169 ? 20.080 -5.073 -5.731 1.00 57.53 169 LYS A CA 1
ATOM 1416 C C . LYS A 1 169 ? 19.385 -4.745 -4.412 1.00 57.53 169 LYS A C 1
ATOM 1418 O O . LYS A 1 169 ? 18.205 -5.028 -4.245 1.00 57.53 169 LYS A O 1
ATOM 1423 N N . GLN A 1 170 ? 20.127 -4.138 -3.486 1.00 67.62 170 GLN A N 1
ATOM 1424 C CA . GLN A 1 170 ? 19.579 -3.645 -2.221 1.00 67.62 170 GLN A CA 1
ATOM 1425 C C . GLN A 1 170 ? 18.588 -2.507 -2.458 1.00 67.62 170 GLN A C 1
ATOM 1427 O O . GLN A 1 170 ? 18.795 -1.656 -3.330 1.00 67.62 170 GLN A O 1
ATOM 1432 N N . SER A 1 171 ? 17.530 -2.481 -1.650 1.00 77.25 171 SER A N 1
ATOM 1433 C CA . SER A 1 171 ? 16.629 -1.343 -1.636 1.00 77.25 171 SER A CA 1
ATOM 1434 C C . SER A 1 171 ? 17.350 -0.080 -1.155 1.00 77.25 171 SER A C 1
ATOM 1436 O O . SER A 1 171 ? 18.087 -0.127 -0.171 1.00 77.25 171 SER A O 1
ATOM 1438 N N . PRO A 1 172 ? 17.147 1.073 -1.821 1.00 80.25 172 PRO A N 1
ATOM 1439 C CA . PRO A 1 172 ? 17.628 2.350 -1.324 1.00 80.25 172 PRO A CA 1
ATOM 1440 C C . PRO A 1 172 ? 16.809 2.898 -0.145 1.00 80.25 172 PRO A C 1
ATOM 1442 O O . PRO A 1 172 ? 17.261 3.891 0.422 1.00 80.25 172 PRO A O 1
ATOM 1445 N N . PHE A 1 173 ? 15.654 2.306 0.188 1.00 84.75 173 PHE A N 1
ATOM 1446 C CA . PHE A 1 173 ? 14.690 2.819 1.173 1.00 84.75 173 PHE A CA 1
ATOM 1447 C C . PHE A 1 173 ? 14.386 1.856 2.324 1.00 84.75 173 PHE A C 1
ATOM 1449 O O . PHE A 1 173 ? 14.154 2.317 3.435 1.00 84.75 173 PHE A O 1
ATOM 1456 N N . PHE A 1 174 ? 14.406 0.546 2.079 1.00 85.94 174 PHE A N 1
ATOM 1457 C CA . PHE A 1 174 ? 14.020 -0.475 3.052 1.00 85.94 174 PHE A CA 1
ATOM 1458 C C . PHE A 1 174 ? 15.139 -1.492 3.277 1.00 85.94 174 PHE A C 1
ATOM 1460 O O . PHE A 1 174 ? 16.019 -1.689 2.437 1.00 85.94 174 PHE A O 1
ATOM 1467 N N . THR A 1 175 ? 15.115 -2.157 4.430 1.00 85.25 175 THR A N 1
ATOM 1468 C CA . THR A 1 175 ? 16.063 -3.235 4.723 1.00 85.25 175 THR A CA 1
ATOM 1469 C C . THR A 1 175 ? 15.718 -4.490 3.924 1.00 85.25 175 THR A C 1
ATOM 1471 O O . THR A 1 175 ? 14.570 -4.712 3.538 1.00 85.25 175 THR A O 1
ATOM 1474 N N . GLU A 1 176 ? 16.713 -5.349 3.695 1.00 78.69 176 GLU A N 1
ATOM 1475 C CA . GLU A 1 176 ? 16.486 -6.652 3.061 1.00 78.69 176 GLU A CA 1
ATOM 1476 C C . GLU A 1 176 ? 15.493 -7.504 3.865 1.00 78.69 176 GLU A C 1
ATOM 1478 O O . GLU A 1 176 ? 14.612 -8.129 3.287 1.00 78.69 176 GLU A O 1
ATOM 1483 N N . GLU A 1 177 ? 15.584 -7.475 5.196 1.00 82.19 177 GLU A N 1
ATOM 1484 C CA . GLU A 1 177 ? 14.652 -8.167 6.091 1.00 82.19 177 GLU A CA 1
ATOM 1485 C C . GLU A 1 177 ? 13.203 -7.699 5.897 1.00 82.19 177 GLU A C 1
ATOM 1487 O O . GLU A 1 177 ? 12.304 -8.526 5.747 1.00 82.19 177 GLU A O 1
ATOM 1492 N N . TYR A 1 178 ? 12.981 -6.383 5.844 1.00 83.69 178 TYR A N 1
ATOM 1493 C CA . TYR A 1 178 ? 11.656 -5.795 5.651 1.00 83.69 178 TYR A CA 1
ATOM 1494 C C . TYR A 1 178 ? 11.062 -6.170 4.290 1.00 83.69 178 TYR A C 1
ATOM 1496 O O . TYR A 1 178 ? 9.916 -6.614 4.203 1.00 83.69 178 TYR A O 1
ATOM 1504 N N . GLU A 1 179 ? 11.860 -6.057 3.228 1.00 80.19 179 GLU A N 1
ATOM 1505 C CA . GLU A 1 179 ? 11.475 -6.466 1.875 1.00 80.19 179 GLU A CA 1
ATOM 1506 C C . GLU A 1 179 ? 11.133 -7.963 1.815 1.00 80.19 179 GLU A C 1
ATOM 15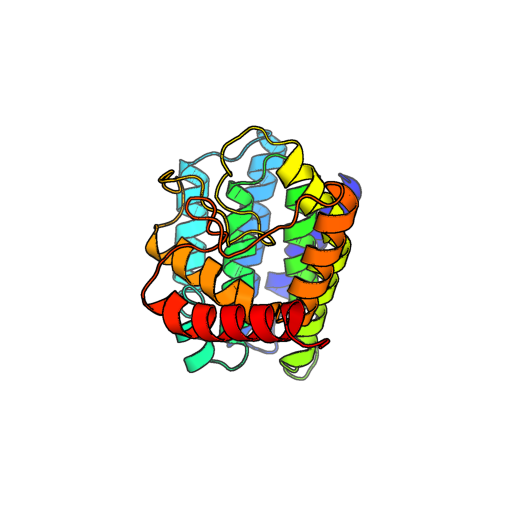08 O O . GLU A 1 179 ? 10.102 -8.349 1.264 1.00 80.19 179 GLU A O 1
ATOM 1513 N N . LEU A 1 180 ? 11.964 -8.821 2.414 1.00 74.81 180 LEU A N 1
ATOM 1514 C CA . LEU A 1 180 ? 11.738 -10.266 2.432 1.00 74.81 180 LEU A CA 1
ATOM 1515 C C . LEU A 1 180 ? 10.472 -10.646 3.208 1.00 74.81 180 LEU A C 1
ATOM 1517 O O . LEU A 1 180 ? 9.727 -11.511 2.744 1.00 74.81 180 LEU A O 1
ATOM 1521 N N . ALA A 1 181 ? 10.208 -10.014 4.353 1.00 76.31 181 ALA A N 1
ATOM 1522 C CA . ALA A 1 181 ? 9.028 -10.304 5.163 1.00 76.31 181 ALA A CA 1
ATOM 1523 C C . ALA A 1 181 ? 7.723 -10.074 4.378 1.00 76.31 181 ALA A C 1
ATOM 1525 O O . ALA A 1 181 ? 6.873 -10.961 4.317 1.00 76.31 181 ALA A O 1
ATOM 1526 N N . HIS A 1 182 ? 7.591 -8.933 3.695 1.00 78.25 182 HIS A N 1
ATOM 1527 C CA . HIS A 1 182 ? 6.369 -8.608 2.949 1.00 78.25 182 HIS A CA 1
ATOM 1528 C C . HIS A 1 182 ? 6.226 -9.396 1.649 1.00 78.25 182 HIS A C 1
ATOM 1530 O O . HIS A 1 182 ? 5.113 -9.774 1.278 1.00 78.25 182 HIS A O 1
ATOM 1536 N N . ARG A 1 183 ? 7.337 -9.696 0.966 1.00 70.75 183 ARG A N 1
ATOM 1537 C CA . ARG A 1 183 ? 7.317 -10.536 -0.240 1.00 70.75 183 ARG A CA 1
ATOM 1538 C C . ARG A 1 183 ? 6.776 -11.934 0.043 1.00 70.75 183 ARG A C 1
ATOM 1540 O O . ARG A 1 183 ? 5.982 -12.450 -0.743 1.00 70.75 183 ARG A O 1
ATOM 1547 N N . ASN A 1 184 ? 7.190 -12.530 1.159 1.00 60.38 184 ASN A N 1
ATOM 1548 C CA . ASN A 1 184 ? 6.758 -13.872 1.544 1.00 60.38 184 ASN A CA 1
ATOM 1549 C C . ASN A 1 184 ? 5.265 -13.907 1.909 1.00 60.38 184 ASN A C 1
ATOM 1551 O O . ASN A 1 184 ? 4.566 -14.847 1.529 1.00 60.38 184 ASN A O 1
ATOM 1555 N N . ASP A 1 185 ? 4.760 -12.865 2.571 1.00 62.19 185 ASP A N 1
ATOM 1556 C CA . ASP A 1 185 ? 3.388 -12.853 3.083 1.00 62.19 185 ASP A CA 1
ATOM 1557 C C . ASP A 1 185 ? 2.352 -12.426 2.038 1.00 62.19 185 ASP A C 1
ATOM 1559 O O . ASP A 1 185 ? 1.222 -12.913 2.061 1.00 62.19 185 ASP A O 1
ATOM 1563 N N . LEU A 1 186 ? 2.731 -11.630 1.033 1.00 61.78 186 LEU A N 1
ATOM 1564 C CA . LEU A 1 186 ? 1.862 -11.324 -0.111 1.00 61.78 186 LEU A CA 1
ATOM 1565 C C . LEU A 1 186 ? 1.328 -12.581 -0.805 1.00 61.78 186 LEU A C 1
ATOM 1567 O O . LEU A 1 186 ? 0.152 -12.668 -1.167 1.00 61.78 186 LEU A O 1
ATOM 1571 N N . ALA A 1 187 ? 2.178 -13.597 -0.930 1.00 53.03 187 ALA A N 1
ATOM 1572 C CA . ALA A 1 187 ? 1.803 -14.865 -1.529 1.00 53.03 187 ALA A CA 1
ATOM 1573 C C . ALA A 1 187 ? 0.811 -15.682 -0.672 1.00 53.03 187 ALA A C 1
ATOM 1575 O O . ALA A 1 187 ? 0.089 -16.521 -1.213 1.00 53.03 187 ALA A O 1
ATOM 1576 N N . LEU A 1 188 ? 0.723 -15.420 0.637 1.00 52.84 188 LEU A N 1
ATOM 1577 C CA . LEU A 1 188 ? -0.278 -16.030 1.519 1.00 52.84 188 LEU A CA 1
ATOM 1578 C C . LEU A 1 188 ? -1.671 -15.414 1.325 1.00 52.84 188 LEU A C 1
ATOM 1580 O O . LEU A 1 188 ? -2.668 -16.128 1.442 1.00 52.84 188 LEU A O 1
ATOM 1584 N N . PHE A 1 189 ? -1.762 -14.122 0.992 1.00 57.00 189 PHE A N 1
ATOM 1585 C CA . PHE A 1 189 ? -3.047 -13.431 0.816 1.00 57.00 189 PHE A CA 1
ATOM 1586 C C . PHE A 1 189 ? -3.699 -13.675 -0.537 1.00 57.00 189 PHE A C 1
ATOM 1588 O O . PHE A 1 189 ? -4.917 -13.836 -0.606 1.00 57.00 189 PHE A O 1
ATOM 1595 N N . PHE A 1 190 ? -2.907 -13.718 -1.607 1.00 58.31 190 PHE A N 1
ATOM 1596 C CA . PHE A 1 190 ? -3.436 -13.934 -2.953 1.00 58.31 190 PHE A CA 1
ATOM 1597 C C . PHE A 1 190 ? -3.896 -15.376 -3.186 1.00 58.31 190 PHE A C 1
ATOM 1599 O O . PHE A 1 190 ? -4.794 -15.623 -3.998 1.00 58.31 190 PHE A O 1
ATOM 1606 N N . GLY A 1 191 ? -3.352 -16.320 -2.412 1.00 52.44 191 GLY A N 1
ATOM 1607 C CA . GLY A 1 191 ? -3.748 -17.721 -2.431 1.00 52.44 191 GLY A CA 1
ATOM 1608 C C . GLY A 1 191 ? -3.533 -18.397 -3.788 1.00 52.44 191 GLY A C 1
ATOM 1609 O O . GLY A 1 191 ? -3.156 -17.786 -4.788 1.00 52.44 191 GLY A O 1
ATOM 1610 N N . SER A 1 192 ? -3.810 -19.699 -3.847 1.00 53.66 192 SER A N 1
ATOM 1611 C CA . SER A 1 192 ? -3.661 -20.490 -5.076 1.00 53.66 192 SER A CA 1
ATOM 1612 C C . SER A 1 192 ? -4.476 -19.933 -6.245 1.00 53.66 192 SER A C 1
ATOM 1614 O O . SER A 1 192 ? -4.005 -19.925 -7.375 1.00 53.66 192 SER A O 1
ATOM 1616 N N . ARG A 1 193 ? -5.675 -19.403 -5.973 1.00 58.88 193 ARG A N 1
ATOM 1617 C CA . ARG A 1 193 ? -6.615 -18.912 -6.990 1.00 58.88 193 ARG A CA 1
ATOM 1618 C C . ARG A 1 193 ? -6.056 -17.756 -7.819 1.00 58.88 193 ARG A C 1
ATOM 1620 O O . ARG A 1 193 ? -6.242 -17.743 -9.036 1.00 58.88 193 ARG A O 1
ATOM 1627 N N . PHE A 1 194 ? -5.412 -16.783 -7.179 1.00 63.41 194 PHE A N 1
ATOM 1628 C CA . PHE A 1 194 ? -4.798 -15.666 -7.890 1.00 63.41 194 PHE A CA 1
ATOM 1629 C C . PHE A 1 194 ? -3.588 -16.139 -8.698 1.00 63.41 194 PHE A C 1
ATOM 1631 O O . PHE A 1 194 ? -3.499 -15.840 -9.887 1.00 63.41 194 PHE A O 1
ATOM 1638 N N . PHE A 1 195 ? -2.723 -16.966 -8.097 1.00 60.72 195 PHE A N 1
ATOM 1639 C CA . PHE A 1 195 ? -1.569 -17.537 -8.793 1.00 60.72 195 PHE A CA 1
ATOM 1640 C C . PHE A 1 195 ? -1.974 -18.360 -10.019 1.00 60.72 195 PHE A C 1
ATOM 1642 O O . PHE A 1 195 ? -1.398 -18.163 -11.083 1.00 60.72 195 PHE A O 1
ATOM 1649 N N . SER A 1 196 ? -3.000 -19.212 -9.930 1.00 61.44 196 SER A N 1
ATOM 1650 C CA . SER A 1 196 ? -3.498 -19.978 -11.080 1.00 61.44 196 SER A CA 1
ATOM 1651 C C . SER A 1 196 ? -3.975 -19.074 -12.217 1.00 61.44 196 SER A C 1
ATOM 1653 O O . SER A 1 196 ? -3.714 -19.364 -13.382 1.00 61.44 196 SER A O 1
ATOM 1655 N N . HIS A 1 197 ? -4.670 -17.979 -11.898 1.00 64.88 197 HIS A N 1
ATOM 1656 C CA . HIS A 1 197 ? -5.141 -17.031 -12.906 1.00 64.88 197 HIS A CA 1
ATOM 1657 C C . HIS A 1 197 ? -3.976 -16.324 -13.602 1.00 64.88 197 HIS A C 1
ATOM 1659 O O . HIS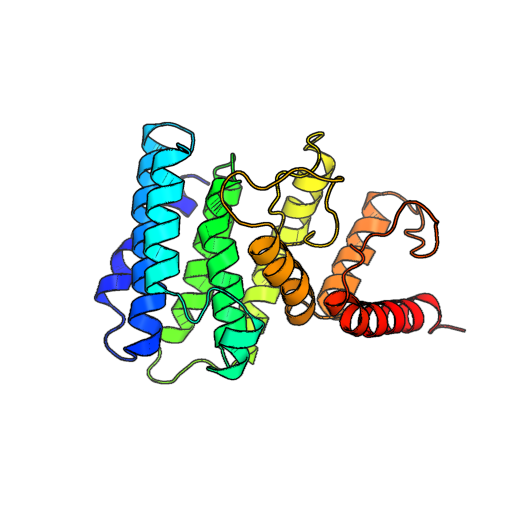 A 1 197 ? -3.910 -16.270 -14.830 1.00 64.88 197 HIS A O 1
ATOM 1665 N N . ILE A 1 198 ? -3.048 -15.823 -12.798 1.00 62.06 198 ILE A N 1
ATOM 1666 C CA . ILE A 1 198 ? -1.867 -15.107 -13.245 1.00 62.06 198 ILE A CA 1
ATOM 1667 C C . ILE A 1 198 ? -0.985 -16.018 -14.118 1.00 62.06 198 ILE A C 1
ATOM 1669 O O . ILE A 1 198 ? -0.666 -15.641 -15.242 1.00 62.06 198 ILE A O 1
ATOM 1673 N N . ILE A 1 199 ? -0.717 -17.261 -13.697 1.00 59.12 199 ILE A N 1
ATOM 1674 C CA . ILE A 1 199 ? -0.000 -18.282 -14.491 1.00 59.12 199 ILE A CA 1
ATOM 1675 C C . ILE A 1 199 ? -0.692 -18.538 -15.837 1.00 59.12 199 ILE A C 1
ATOM 1677 O O . ILE A 1 199 ? -0.044 -18.487 -16.880 1.00 59.12 199 ILE A O 1
ATOM 1681 N N . GLN A 1 200 ? -2.011 -18.745 -15.853 1.00 62.75 200 GLN A N 1
ATOM 1682 C CA . GLN A 1 200 ? -2.745 -18.949 -17.109 1.00 62.75 200 GLN A CA 1
ATOM 1683 C C . GLN A 1 200 ? -2.679 -17.734 -18.039 1.00 62.75 200 GLN A C 1
ATOM 1685 O O . GLN A 1 200 ? -2.690 -17.886 -19.264 1.00 62.75 200 GLN A O 1
ATOM 1690 N N . PHE A 1 201 ? -2.668 -16.526 -17.478 1.00 62.19 201 PHE A N 1
ATOM 1691 C CA . PHE A 1 201 ? -2.505 -15.302 -18.247 1.00 62.19 201 PHE A CA 1
ATOM 1692 C C . PHE A 1 201 ? -1.104 -15.229 -18.878 1.00 62.19 201 PHE A C 1
ATOM 1694 O O . PHE A 1 201 ? -1.002 -14.960 -20.077 1.00 62.19 201 PHE A O 1
ATOM 1701 N N . PHE A 1 202 ? -0.052 -15.573 -18.127 1.00 59.72 202 PHE A N 1
ATOM 1702 C CA . PHE A 1 202 ? 1.326 -15.658 -18.629 1.00 59.72 202 PHE A CA 1
ATOM 1703 C C . PHE A 1 202 ? 1.486 -16.648 -19.776 1.00 59.72 202 PHE A C 1
ATOM 1705 O O . PHE A 1 202 ? 1.962 -16.279 -20.849 1.00 59.72 202 PHE A O 1
ATOM 1712 N N . GLU A 1 203 ? 1.052 -17.894 -19.580 1.00 59.62 203 GLU A N 1
ATOM 1713 C CA . GLU A 1 203 ? 1.214 -18.965 -20.571 1.00 59.62 203 GLU A CA 1
ATOM 1714 C C . GLU A 1 203 ? 0.545 -18.624 -21.913 1.00 59.62 203 GLU A C 1
ATOM 1716 O O . GLU A 1 203 ? 1.021 -19.023 -22.983 1.00 59.62 203 GLU A O 1
ATOM 1721 N N . LYS A 1 204 ? -0.556 -17.861 -21.863 1.00 62.50 204 LYS A N 1
ATOM 1722 C CA . LYS A 1 204 ? -1.263 -17.355 -23.045 1.00 62.50 204 LYS A CA 1
ATOM 1723 C C . LYS A 1 204 ? -0.515 -16.220 -23.748 1.00 62.50 204 LYS A C 1
ATOM 1725 O O . LYS A 1 204 ? -0.595 -16.141 -24.971 1.00 62.50 204 LYS A O 1
ATOM 1730 N N . GLN A 1 205 ? 0.175 -15.354 -23.006 1.00 58.22 205 GLN A N 1
ATOM 1731 C CA . GLN A 1 205 ? 0.887 -14.182 -23.536 1.00 58.22 205 GLN A CA 1
ATOM 1732 C C . GLN A 1 205 ? 2.300 -14.510 -24.048 1.00 58.22 205 GLN A C 1
ATOM 1734 O O . GLN A 1 205 ? 2.747 -13.894 -25.014 1.00 58.22 205 GLN A O 1
ATOM 1739 N N . GLU A 1 206 ? 2.998 -15.479 -23.444 1.00 53.72 206 GLU A N 1
ATOM 1740 C CA . GLU A 1 206 ? 4.357 -15.888 -23.852 1.00 53.72 206 GLU A CA 1
ATOM 1741 C C . GLU A 1 206 ? 4.387 -17.008 -24.899 1.00 53.72 206 GLU A C 1
ATOM 1743 O O . GLU A 1 206 ? 5.445 -17.341 -25.423 1.00 53.72 206 GLU A O 1
ATOM 1748 N N . GLY A 1 207 ? 3.231 -17.575 -25.253 1.00 44.94 207 GLY A N 1
ATOM 1749 C CA . GLY A 1 207 ? 3.145 -18.612 -26.273 1.00 44.94 207 GLY A CA 1
ATOM 1750 C C . GLY A 1 207 ? 3.845 -19.905 -25.856 1.00 44.94 207 GLY A C 1
ATOM 1751 O O . GLY A 1 207 ? 4.887 -20.241 -26.395 1.00 44.94 207 GLY A O 1
ATOM 1752 N N . ARG A 1 208 ? 3.243 -20.680 -24.944 1.00 41.25 208 ARG A N 1
ATOM 1753 C CA . ARG A 1 208 ? 3.662 -22.061 -24.601 1.00 41.25 208 ARG A CA 1
ATOM 1754 C C . ARG A 1 208 ? 5.171 -22.267 -24.346 1.00 41.25 208 ARG A C 1
ATOM 1756 O O . ARG A 1 208 ? 5.657 -23.389 -24.496 1.00 41.25 208 ARG A O 1
ATOM 1763 N N . GLU A 1 209 ? 5.919 -21.266 -23.891 1.00 43.31 209 GLU A N 1
ATOM 1764 C CA . GLU A 1 209 ? 7.096 -21.580 -23.087 1.00 43.31 209 GLU A CA 1
ATOM 1765 C C . GLU A 1 209 ? 6.580 -22.093 -21.743 1.00 43.31 209 GLU A C 1
ATOM 1767 O O . GLU A 1 209 ? 6.078 -21.348 -20.910 1.00 43.31 209 GLU A O 1
ATOM 1772 N N . SER A 1 210 ? 6.608 -23.416 -21.581 1.00 43.53 210 SER A N 1
ATOM 1773 C CA . SER A 1 210 ? 6.281 -24.078 -20.323 1.00 43.53 210 SER A CA 1
ATOM 1774 C C . SER A 1 210 ? 7.142 -23.472 -19.214 1.00 43.53 210 SER A C 1
ATOM 1776 O O . SER A 1 210 ? 8.372 -23.608 -19.215 1.00 43.53 210 SER A O 1
ATOM 1778 N N . LEU A 1 211 ? 6.471 -22.798 -18.280 1.00 44.47 211 LEU A N 1
ATOM 1779 C CA . LEU A 1 211 ? 7.018 -22.334 -17.012 1.00 44.47 211 LEU A CA 1
ATOM 1780 C C . LEU A 1 211 ? 7.281 -23.574 -16.145 1.00 44.47 211 LEU A C 1
ATOM 1782 O O . LEU A 1 211 ? 6.525 -23.866 -15.229 1.00 44.47 211 LEU A O 1
ATOM 1786 N N . ASP A 1 212 ? 8.290 -24.374 -16.496 1.00 42.84 212 ASP A N 1
ATOM 1787 C CA . ASP A 1 212 ? 8.656 -25.575 -15.744 1.00 42.84 212 ASP A CA 1
ATOM 1788 C C . ASP A 1 212 ? 9.376 -25.161 -14.447 1.00 42.84 212 ASP A C 1
ATOM 1790 O O . ASP A 1 212 ? 10.532 -24.720 -14.513 1.00 42.84 212 ASP A O 1
ATOM 1794 N N . PRO A 1 213 ? 8.743 -25.310 -13.264 1.00 40.25 213 PRO A N 1
ATOM 1795 C CA . PRO A 1 213 ? 9.343 -24.928 -11.988 1.00 40.25 213 PRO A CA 1
ATOM 1796 C C . PRO A 1 213 ? 10.587 -25.763 -11.638 1.00 40.25 213 PRO A C 1
ATOM 1798 O O . PRO A 1 213 ? 11.304 -25.421 -10.699 1.00 40.25 213 PRO A O 1
ATOM 1801 N N . LYS A 1 214 ? 10.865 -26.850 -12.377 1.00 37.75 214 LYS A N 1
ATOM 1802 C CA . LYS A 1 214 ? 12.003 -27.754 -12.155 1.00 37.75 214 LYS A CA 1
ATOM 1803 C C . LYS A 1 214 ? 13.230 -27.436 -13.018 1.00 37.75 214 LYS A C 1
ATOM 1805 O O . LYS A 1 214 ? 14.237 -28.133 -12.882 1.00 37.75 214 LYS A O 1
ATOM 1810 N N . LYS A 1 215 ? 13.212 -26.403 -13.875 1.00 38.75 215 LYS A N 1
ATOM 1811 C CA . LYS A 1 215 ? 14.413 -25.986 -14.626 1.00 38.75 215 LYS A CA 1
ATOM 1812 C C . LYS A 1 215 ? 15.470 -25.381 -13.679 1.00 38.75 215 LYS A C 1
ATOM 1814 O O . LYS A 1 215 ? 15.244 -24.307 -13.115 1.00 38.75 215 LYS A O 1
ATOM 1819 N N . PRO A 1 216 ? 16.655 -26.005 -13.524 1.00 32.91 216 PRO A N 1
ATOM 1820 C CA . PRO A 1 216 ? 17.710 -25.457 -12.681 1.00 32.91 216 PRO A CA 1
ATOM 1821 C C . PRO A 1 216 ? 18.231 -24.142 -13.278 1.00 32.91 216 PRO A C 1
ATOM 1823 O O . PRO A 1 216 ? 18.582 -24.088 -14.455 1.00 32.91 216 PRO A O 1
ATOM 1826 N N . GLY A 1 217 ? 18.254 -23.077 -12.469 1.00 36.00 217 GLY A N 1
ATOM 1827 C CA . GLY A 1 217 ? 18.686 -21.727 -12.872 1.00 36.00 217 GLY A CA 1
ATOM 1828 C C . GLY A 1 217 ? 17.556 -20.726 -13.153 1.00 36.00 217 GLY A C 1
ATOM 1829 O O . GLY A 1 217 ? 17.835 -19.546 -13.336 1.00 36.00 217 GLY A O 1
ATOM 1830 N N . ARG A 1 218 ? 16.288 -21.158 -13.141 1.00 38.00 218 ARG A N 1
ATOM 1831 C CA . ARG A 1 218 ? 15.101 -20.281 -13.148 1.00 38.00 218 ARG A CA 1
ATOM 1832 C C . ARG A 1 218 ? 14.138 -20.714 -12.042 1.00 38.00 218 ARG A C 1
ATOM 1834 O O . ARG A 1 218 ? 13.037 -21.182 -12.304 1.00 38.00 218 ARG A O 1
ATOM 1841 N N . SER A 1 219 ? 14.575 -20.594 -10.790 1.00 35.66 219 SER A N 1
ATOM 1842 C CA . SER A 1 219 ? 13.629 -20.656 -9.677 1.00 35.66 219 SER A CA 1
ATOM 1843 C C . SER A 1 219 ? 12.850 -19.349 -9.672 1.00 35.66 219 SER A C 1
ATOM 1845 O O . SER A 1 219 ? 13.442 -18.289 -9.487 1.00 35.66 219 SER A O 1
ATOM 1847 N N . PHE A 1 220 ? 11.530 -19.423 -9.844 1.00 39.00 220 PHE A N 1
ATOM 1848 C CA . PHE A 1 220 ? 10.642 -18.292 -9.571 1.00 39.00 220 PHE A CA 1
ATOM 1849 C C . PHE A 1 220 ? 10.666 -17.883 -8.098 1.00 39.00 220 PHE A C 1
ATOM 1851 O O . PHE A 1 220 ? 10.019 -16.915 -7.757 1.00 39.00 220 PHE A O 1
ATOM 1858 N N . PHE A 1 221 ? 11.347 -18.617 -7.216 1.00 40.00 221 PHE A N 1
ATOM 1859 C CA . PHE A 1 221 ? 11.255 -18.451 -5.773 1.00 40.00 221 PHE A CA 1
ATOM 1860 C C . PHE A 1 221 ? 12.634 -18.217 -5.156 1.00 40.00 221 PHE A C 1
ATOM 1862 O O . PHE A 1 221 ? 13.592 -18.942 -5.453 1.00 40.00 221 PHE A O 1
ATOM 1869 N N . TYR A 1 222 ? 12.724 -17.238 -4.255 1.00 36.94 222 TYR A N 1
ATOM 1870 C CA . TYR A 1 222 ? 13.919 -17.018 -3.447 1.00 36.94 222 TYR A CA 1
ATOM 1871 C C . TYR A 1 222 ? 14.040 -18.108 -2.366 1.00 36.94 222 TYR A C 1
ATOM 1873 O O . TYR A 1 222 ? 13.064 -18.384 -1.660 1.00 36.94 222 TYR A O 1
ATOM 1881 N N . PRO A 1 223 ? 15.213 -18.738 -2.191 1.00 37.91 223 PRO A N 1
ATOM 1882 C CA . PRO A 1 223 ? 15.409 -19.726 -1.142 1.00 37.91 223 PRO A CA 1
ATOM 1883 C C . PRO A 1 223 ? 15.584 -19.018 0.211 1.00 37.91 223 PRO A C 1
ATOM 1885 O O . PRO A 1 223 ? 16.680 -18.591 0.558 1.00 37.91 223 PRO A O 1
ATOM 1888 N N . SER A 1 224 ? 14.511 -18.899 0.997 1.00 37.03 224 SER A N 1
ATOM 1889 C CA . SER A 1 224 ? 14.585 -18.500 2.412 1.00 37.03 224 SER A CA 1
ATOM 1890 C C . SER A 1 224 ? 14.058 -19.618 3.313 1.00 37.03 224 SER A C 1
ATOM 1892 O O . SER A 1 224 ? 13.179 -20.382 2.919 1.00 37.03 224 SER A O 1
ATOM 1894 N N . SER A 1 225 ? 14.579 -19.731 4.537 1.00 34.34 225 SER A N 1
ATOM 1895 C CA . SER A 1 225 ? 14.150 -20.752 5.504 1.00 34.34 225 SER A CA 1
ATOM 1896 C C . SER A 1 225 ? 12.675 -20.624 5.908 1.00 34.34 225 SER A C 1
ATOM 1898 O O . SER A 1 225 ? 12.028 -21.635 6.170 1.00 34.34 225 SER A O 1
ATOM 1900 N N . HIS A 1 226 ? 12.118 -19.409 5.886 1.00 35.28 226 HIS A N 1
ATOM 1901 C CA . HIS A 1 226 ? 10.683 -19.153 6.088 1.00 35.28 226 HIS A CA 1
ATOM 1902 C C . HIS A 1 226 ? 9.853 -19.445 4.839 1.00 35.28 226 HIS A C 1
ATOM 1904 O O . HIS A 1 226 ? 8.719 -19.911 4.949 1.00 35.28 226 HIS A O 1
ATOM 1910 N N . ALA A 1 227 ? 10.445 -19.281 3.656 1.00 36.06 227 ALA A N 1
ATOM 1911 C CA . ALA A 1 227 ? 9.854 -19.730 2.412 1.00 36.06 227 ALA A CA 1
ATOM 1912 C C . ALA A 1 227 ? 9.775 -21.257 2.339 1.00 36.06 227 ALA A C 1
ATOM 1914 O O . ALA A 1 227 ? 9.021 -21.731 1.526 1.00 36.06 227 ALA A O 1
ATOM 1915 N N . ILE A 1 228 ? 10.440 -22.070 3.169 1.00 35.66 228 ILE A N 1
ATOM 1916 C CA . ILE A 1 228 ? 10.378 -23.546 3.048 1.00 35.66 228 ILE A CA 1
ATOM 1917 C C . ILE A 1 228 ? 8.967 -24.103 3.310 1.00 35.66 228 ILE A C 1
ATOM 1919 O O . ILE A 1 228 ? 8.539 -25.026 2.620 1.00 35.66 228 ILE A O 1
ATOM 1923 N N . CYS A 1 229 ? 8.207 -23.531 4.251 1.00 35.94 229 CYS A N 1
ATOM 1924 C CA . CYS A 1 229 ? 6.833 -23.979 4.526 1.00 35.94 229 CYS A CA 1
ATOM 1925 C C . CYS A 1 229 ? 5.857 -23.512 3.431 1.00 35.94 229 CYS A C 1
ATOM 1927 O O . CYS A 1 229 ? 4.992 -24.266 2.983 1.00 35.94 229 CYS A O 1
ATOM 1929 N N . LEU A 1 230 ? 6.055 -22.280 2.952 1.00 38.62 230 LEU A N 1
ATOM 1930 C CA . LEU A 1 230 ? 5.307 -21.688 1.848 1.00 38.62 230 LEU A CA 1
ATOM 1931 C C . LEU A 1 230 ? 5.645 -22.356 0.511 1.00 38.62 230 LEU A C 1
ATOM 1933 O O . LEU A 1 230 ? 4.748 -22.642 -0.257 1.00 38.62 230 LEU A O 1
ATOM 1937 N N . ASN A 1 231 ? 6.908 -22.688 0.277 1.00 40.38 231 ASN A N 1
ATOM 1938 C CA . ASN A 1 231 ? 7.444 -23.379 -0.887 1.00 40.38 231 ASN A CA 1
ATOM 1939 C C . ASN A 1 231 ? 7.004 -24.840 -0.865 1.00 40.38 231 ASN A C 1
ATOM 1941 O O . ASN A 1 231 ? 6.662 -25.357 -1.909 1.00 40.38 231 ASN A O 1
ATOM 1945 N N . ALA A 1 232 ? 6.872 -25.498 0.292 1.00 44.47 232 ALA A N 1
ATOM 1946 C CA . ALA A 1 232 ? 6.223 -26.809 0.363 1.00 44.47 232 ALA A CA 1
ATOM 1947 C C . ALA A 1 232 ? 4.725 -26.729 0.017 1.00 44.47 232 ALA A C 1
ATOM 1949 O O . ALA A 1 232 ? 4.225 -27.579 -0.714 1.00 44.47 232 ALA A O 1
ATOM 1950 N N . HIS A 1 233 ? 4.006 -25.703 0.487 1.00 41.03 233 HIS A N 1
ATOM 1951 C CA . HIS A 1 233 ? 2.588 -25.509 0.162 1.00 41.03 233 HIS A CA 1
ATOM 1952 C C . HIS A 1 233 ? 2.365 -25.074 -1.296 1.00 41.03 233 HIS A C 1
ATOM 1954 O O . HIS A 1 233 ? 1.469 -25.585 -1.955 1.00 41.03 233 HIS A O 1
ATOM 1960 N N . GLN A 1 234 ? 3.206 -24.187 -1.819 1.00 44.09 234 GLN A N 1
ATOM 1961 C CA . GLN A 1 234 ? 3.207 -23.703 -3.197 1.00 44.09 234 GLN A CA 1
ATOM 1962 C C . GLN A 1 234 ? 3.702 -24.781 -4.154 1.00 44.09 234 GLN A C 1
ATOM 1964 O O . GLN A 1 234 ? 3.064 -24.988 -5.171 1.00 44.09 234 GLN A O 1
ATOM 1969 N N . THR A 1 235 ? 4.758 -25.526 -3.821 1.00 46.69 235 THR A N 1
ATOM 1970 C CA . THR A 1 235 ? 5.201 -26.707 -4.580 1.00 46.69 235 THR A CA 1
ATOM 1971 C C . THR A 1 235 ? 4.106 -27.758 -4.586 1.00 46.69 235 THR A C 1
ATOM 1973 O O . THR A 1 235 ? 3.793 -28.263 -5.651 1.00 46.69 235 THR A O 1
ATOM 1976 N N . LYS A 1 236 ? 3.443 -28.023 -3.453 1.00 46.25 236 LYS A N 1
ATOM 1977 C CA . LYS A 1 236 ? 2.292 -28.934 -3.398 1.00 46.25 236 LYS A CA 1
ATOM 1978 C C . LYS A 1 236 ? 1.118 -28.442 -4.250 1.00 46.25 236 LYS A C 1
ATOM 1980 O O . LYS A 1 236 ? 0.541 -29.233 -4.981 1.00 46.25 236 LYS A O 1
ATOM 1985 N N . LEU A 1 237 ? 0.781 -27.153 -4.197 1.00 42.53 237 LEU A N 1
ATOM 1986 C CA . LEU A 1 237 ? -0.244 -26.557 -5.058 1.00 42.53 237 LEU A CA 1
ATOM 1987 C C . LEU A 1 237 ? 0.153 -26.685 -6.534 1.00 42.53 237 LEU A C 1
ATOM 1989 O O . LEU A 1 237 ? -0.646 -27.133 -7.342 1.00 42.53 237 LEU A O 1
ATOM 1993 N N . LEU A 1 238 ? 1.394 -26.363 -6.892 1.00 41.44 238 LEU A N 1
ATOM 1994 C CA . LEU A 1 238 ? 1.909 -26.507 -8.252 1.00 41.44 238 LEU A CA 1
ATOM 1995 C C . LEU A 1 238 ? 1.903 -27.983 -8.691 1.00 41.44 238 LEU A C 1
ATOM 1997 O O . LEU A 1 238 ? 1.489 -28.271 -9.804 1.00 41.44 238 LEU A O 1
ATOM 2001 N N . GLU A 1 239 ? 2.268 -28.933 -7.832 1.00 45.03 239 GLU A N 1
ATOM 2002 C CA . GLU A 1 239 ? 2.191 -30.373 -8.107 1.00 45.03 239 GLU A CA 1
ATOM 2003 C C . GLU A 1 239 ? 0.744 -30.845 -8.299 1.00 45.03 239 GLU A C 1
ATOM 2005 O O . GLU A 1 239 ? 0.462 -31.558 -9.257 1.00 45.03 239 GLU A O 1
ATOM 2010 N N . GLU A 1 240 ? -0.196 -30.406 -7.461 1.00 45.91 240 GLU A N 1
ATOM 2011 C CA . GLU A 1 240 ? -1.628 -30.688 -7.622 1.00 45.91 240 GLU A CA 1
ATOM 2012 C C . GLU A 1 240 ? -2.189 -30.070 -8.919 1.00 45.91 240 GLU A C 1
ATOM 2014 O O . GLU A 1 240 ? -3.004 -30.695 -9.595 1.00 45.91 240 GLU A O 1
ATOM 2019 N N . PHE A 1 241 ? -1.716 -28.888 -9.329 1.00 39.16 241 PHE A N 1
ATOM 2020 C CA . PHE A 1 241 ? -2.148 -28.213 -10.559 1.00 39.16 241 PHE A CA 1
ATOM 2021 C C . PHE A 1 241 ? -1.499 -28.773 -11.840 1.00 39.16 241 PHE A C 1
ATOM 2023 O O . PHE A 1 241 ? -2.172 -28.851 -12.869 1.00 39.16 241 PHE A O 1
ATOM 2030 N N . PHE A 1 242 ? -0.227 -29.184 -11.801 1.00 40.00 242 PHE A N 1
ATOM 2031 C CA . PHE A 1 242 ? 0.512 -29.713 -12.958 1.00 40.00 242 PHE A CA 1
ATOM 2032 C C . PHE A 1 242 ? 0.443 -31.244 -13.093 1.00 40.00 242 PHE A C 1
ATOM 2034 O O . PHE A 1 242 ? 0.682 -31.766 -14.183 1.00 40.00 242 PHE A O 1
ATOM 2041 N N . HIS A 1 243 ? 0.110 -31.978 -12.026 1.00 48.19 243 HIS A N 1
ATOM 2042 C CA . HIS A 1 243 ? 0.017 -33.445 -12.028 1.00 48.19 243 HIS A CA 1
ATOM 2043 C C . HIS A 1 243 ? -1.387 -33.985 -11.684 1.00 48.19 243 HIS A C 1
ATOM 2045 O O . HIS A 1 243 ? -1.601 -35.193 -11.751 1.00 48.19 243 HIS A O 1
ATOM 2051 N N . GLY A 1 244 ? -2.364 -33.121 -11.384 1.00 40.75 244 GLY A N 1
ATOM 2052 C CA . GLY A 1 244 ? -3.721 -33.503 -10.963 1.00 40.75 244 GLY A CA 1
ATOM 2053 C C . GLY A 1 244 ? -4.730 -33.870 -12.058 1.00 40.75 244 GLY A C 1
ATOM 2054 O O . GLY A 1 244 ? -5.907 -33.999 -11.748 1.00 40.75 244 GLY A O 1
ATOM 2055 N N . ASN A 1 245 ? -4.314 -34.058 -13.313 1.00 40.81 245 ASN A N 1
ATOM 2056 C CA . ASN A 1 245 ? -5.170 -34.615 -14.373 1.00 40.81 245 ASN A CA 1
ATOM 2057 C C . ASN A 1 245 ? -4.446 -35.760 -15.098 1.00 40.81 245 ASN A C 1
ATOM 2059 O O . ASN A 1 245 ? -4.069 -35.628 -16.263 1.00 40.81 245 ASN A O 1
ATOM 2063 N N . SER A 1 246 ? -4.228 -36.868 -14.384 1.00 38.50 246 SER A N 1
ATOM 2064 C CA . SER A 1 246 ? -3.921 -38.179 -14.978 1.00 38.50 246 SER A CA 1
ATOM 2065 C C . SER A 1 246 ? -5.081 -39.131 -14.732 1.00 38.50 246 SER A C 1
ATOM 2067 O O . SER A 1 246 ? -5.504 -39.213 -13.558 1.00 38.50 246 SER A O 1
#

Foldseek 3Di:
DVVLLVVLLVVLVCLLVQLPQDPVCSLLSVLLSVLLNVQVVVCVVPLAGDLVVLLVSLVSNCVSLVCLLFLVSLCVVDVCSNVSSLLSCLSSCCNLDNDPVSSSLNSVLSVQLCVQSSDNDHDDNVSNLVSVLVSCVVCLVVLVVCVVPPPPQDPLDSLVQLLDHPPDDAHSRDHPVSSVRSSLCSDVSNDLVNVVVSVVVVCVVVPPPPPPCPPPPDNSHDDDPVCPVVCVVVVVSVCCVVVVPD

Radius of gyration: 18.35 Å; chains: 1; bounding box: 41×58×44 Å